Protein AF-A0A6M2E615-F1 (afdb_monomer_lite)

Organism: NCBI:txid48802

Sequence (184 aa):
MGKVINNAITGIAFLAGICTAEFVGIGEEKPGSFDVIHTMAHEVAHLLGASHDGDKPVRTMPNRPGSEACPWQDGYMMSYIDGGAKHQRLSRLRGISCWNTGSGNEYIVEDAFPGQFLTDKEYCRRLFPTLTGIYPNTNHTLSSKCKMKCCYDSMLFGTKTCYTVDIPDYMSCGYQRSASSETA

Foldseek 3Di:
DDDDDPPVQQKDAAALLVVHPRLDMDGHFLPLLCQCVLVVVLRVVRNQHAAAALDAPDPVDPPDGHNVVGDLQCQACSHPDPNQLNVSHDSDDDHDPVVPPPDPDDDDDPPDWSQVVDAQQRSLCSVCVVDPPWDWAADPVQLVSQKTWTWDQDPVPRDIDIDIDHHTAQHHSDDVDGDDSNPD

InterPro domains:
  IPR024079 Metallopeptidase, catalytic domain superfamily [G3DSA:3.40.390.10] (1-94)

Structure (mmCIF, N/CA/C/O backbone):
data_AF-A0A6M2E615-F1
#
_entry.id   AF-A0A6M2E615-F1
#
loop_
_atom_site.group_PDB
_atom_site.id
_atom_site.type_symbol
_atom_site.label_atom_id
_atom_site.label_alt_id
_atom_site.label_comp_id
_atom_site.label_asym_id
_atom_site.label_entity_id
_atom_site.label_seq_id
_atom_site.pdbx_PDB_ins_code
_atom_site.Cartn_x
_atom_site.Cartn_y
_atom_site.Cartn_z
_atom_site.occupancy
_atom_site.B_iso_or_equiv
_atom_site.auth_seq_id
_atom_site.auth_comp_id
_atom_site.auth_asym_id
_atom_site.auth_atom_id
_atom_site.pdbx_PDB_model_num
ATOM 1 N N . MET A 1 1 ? 8.172 -28.728 7.259 1.00 29.75 1 MET A N 1
ATOM 2 C CA . MET A 1 1 ? 9.118 -27.620 7.515 1.00 29.75 1 MET A CA 1
ATOM 3 C C . MET A 1 1 ? 8.438 -26.335 7.073 1.00 29.75 1 MET A C 1
ATOM 5 O O . MET A 1 1 ? 8.291 -26.129 5.878 1.00 29.75 1 MET A O 1
ATOM 9 N N . GLY A 1 2 ? 7.909 -25.549 8.014 1.00 28.48 2 GLY A N 1
ATOM 10 C CA . GLY A 1 2 ? 7.305 -24.250 7.709 1.00 28.48 2 GLY A CA 1
ATOM 11 C C . GLY A 1 2 ? 8.408 -23.215 7.526 1.00 28.48 2 GLY A C 1
ATOM 12 O O . GLY A 1 2 ? 9.260 -23.070 8.401 1.00 28.48 2 GLY A O 1
ATOM 13 N N . LYS A 1 3 ? 8.436 -22.557 6.368 1.00 29.89 3 LYS A N 1
ATOM 14 C CA . LYS A 1 3 ? 9.356 -21.454 6.084 1.00 29.89 3 LYS A CA 1
ATOM 15 C C . LYS A 1 3 ? 8.941 -20.272 6.963 1.00 29.89 3 LYS A C 1
ATOM 17 O O . LYS A 1 3 ? 7.759 -19.948 7.019 1.00 29.89 3 LYS A O 1
ATOM 22 N N . VAL A 1 4 ? 9.898 -19.658 7.658 1.00 35.91 4 VAL A N 1
ATOM 23 C CA . VAL A 1 4 ? 9.680 -18.375 8.338 1.00 35.91 4 VAL A CA 1
ATOM 24 C C . VAL A 1 4 ? 9.237 -17.381 7.268 1.00 35.91 4 VAL A C 1
ATOM 26 O O . VAL A 1 4 ? 9.988 -17.109 6.330 1.00 35.91 4 VAL A O 1
ATOM 29 N N . ILE A 1 5 ? 7.997 -16.912 7.368 1.00 39.28 5 ILE A N 1
ATOM 30 C CA . ILE A 1 5 ? 7.457 -15.875 6.495 1.00 39.28 5 ILE A CA 1
ATOM 31 C C . ILE A 1 5 ? 8.158 -14.587 6.915 1.00 39.28 5 ILE A C 1
ATOM 33 O O . ILE A 1 5 ? 8.135 -14.210 8.089 1.00 39.28 5 ILE A O 1
ATOM 37 N N . ASN A 1 6 ? 8.878 -13.959 5.992 1.00 39.78 6 ASN A N 1
ATOM 38 C CA . ASN A 1 6 ? 9.435 -12.647 6.259 1.00 39.78 6 ASN A CA 1
ATOM 39 C C . ASN A 1 6 ? 8.268 -11.657 6.207 1.00 39.78 6 ASN A C 1
ATOM 41 O O . ASN A 1 6 ? 7.847 -11.275 5.123 1.00 39.78 6 ASN A O 1
ATOM 45 N N . ASN A 1 7 ? 7.749 -11.262 7.373 1.00 47.88 7 ASN A N 1
ATOM 46 C CA . ASN A 1 7 ? 6.599 -10.355 7.509 1.00 47.88 7 ASN A CA 1
ATOM 47 C C . ASN A 1 7 ? 6.803 -8.968 6.855 1.00 47.88 7 ASN A C 1
ATOM 49 O O . ASN A 1 7 ? 5.897 -8.144 6.902 1.00 47.88 7 ASN A O 1
ATOM 53 N N . ALA A 1 8 ? 7.991 -8.678 6.310 1.00 53.44 8 ALA A N 1
ATOM 54 C CA . ALA A 1 8 ? 8.298 -7.435 5.607 1.00 53.44 8 ALA A CA 1
ATOM 55 C C . ALA A 1 8 ? 7.966 -7.468 4.104 1.00 53.44 8 ALA A C 1
ATOM 57 O O . ALA A 1 8 ? 7.984 -6.416 3.475 1.00 53.44 8 ALA A O 1
ATOM 58 N N . ILE A 1 9 ? 7.704 -8.642 3.519 1.00 65.00 9 ILE A N 1
ATOM 59 C CA . ILE A 1 9 ? 7.432 -8.789 2.084 1.00 65.00 9 ILE A CA 1
ATOM 60 C C . ILE A 1 9 ? 6.017 -9.344 1.923 1.00 65.00 9 ILE A C 1
ATOM 62 O O . ILE A 1 9 ? 5.794 -10.535 2.120 1.00 65.00 9 ILE A O 1
ATOM 66 N N . THR A 1 10 ? 5.070 -8.471 1.583 1.00 81.50 10 THR A N 1
ATOM 67 C CA . THR A 1 10 ? 3.662 -8.822 1.339 1.00 81.50 10 THR A CA 1
ATOM 68 C C . THR A 1 10 ? 3.400 -9.221 -0.114 1.00 81.50 10 THR A C 1
ATOM 70 O O . THR A 1 10 ? 2.287 -9.624 -0.432 1.00 81.50 10 THR A O 1
ATOM 73 N N . GLY A 1 11 ? 4.394 -9.130 -1.005 1.00 88.75 11 GLY A N 1
ATOM 74 C CA . GLY A 1 11 ? 4.255 -9.482 -2.416 1.00 88.75 11 GLY A CA 1
ATOM 75 C C . GLY A 1 11 ? 5.577 -9.825 -3.103 1.00 88.75 11 GLY A C 1
ATOM 76 O O . GLY A 1 11 ? 6.657 -9.554 -2.583 1.00 88.75 11 GLY A O 1
ATOM 77 N N . ILE A 1 12 ? 5.488 -10.507 -4.245 1.00 92.38 12 ILE A N 1
ATOM 78 C CA . ILE A 1 12 ? 6.627 -10.808 -5.115 1.00 92.38 12 ILE A CA 1
ATOM 79 C C . ILE A 1 12 ? 6.179 -10.961 -6.570 1.00 92.38 12 ILE A C 1
ATOM 81 O O . ILE A 1 12 ? 5.213 -11.669 -6.858 1.00 92.38 12 ILE A O 1
ATOM 85 N N . ALA A 1 13 ? 6.934 -10.381 -7.496 1.00 93.56 13 ALA A N 1
ATOM 86 C CA . ALA A 1 13 ? 6.763 -10.558 -8.932 1.00 93.56 13 ALA A CA 1
ATOM 87 C C . ALA A 1 13 ? 8.095 -10.664 -9.676 1.00 93.56 13 ALA A C 1
ATOM 89 O O . ALA A 1 13 ? 9.147 -10.208 -9.222 1.00 93.56 13 ALA A O 1
ATOM 90 N N . PHE A 1 14 ? 8.042 -11.257 -10.868 1.00 91.56 14 PHE A N 1
ATOM 91 C CA . PHE A 1 14 ? 9.157 -11.200 -11.805 1.00 91.56 14 PHE A CA 1
ATOM 92 C C . PHE A 1 14 ? 9.279 -9.804 -12.420 1.00 91.56 14 PHE A C 1
ATOM 94 O O . PHE A 1 14 ? 8.315 -9.234 -12.930 1.00 91.56 14 PHE A O 1
ATOM 101 N N . LEU A 1 15 ? 10.496 -9.266 -12.442 1.00 89.19 15 LEU A N 1
ATOM 102 C CA . LEU A 1 15 ? 10.756 -7.995 -13.106 1.00 89.19 15 LEU A CA 1
ATOM 103 C C . LEU A 1 15 ? 10.602 -8.138 -14.627 1.00 89.19 15 LEU A C 1
ATOM 105 O O . LEU A 1 15 ? 11.283 -8.949 -15.251 1.00 89.19 15 LEU A O 1
ATOM 109 N N . ALA A 1 16 ? 9.768 -7.2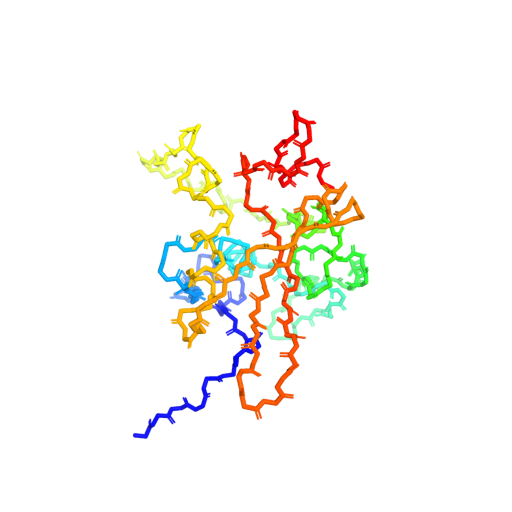85 -15.221 1.00 87.38 16 ALA A N 1
ATOM 110 C CA . ALA A 1 16 ? 9.454 -7.252 -16.647 1.00 87.38 16 ALA A CA 1
ATOM 111 C C . ALA A 1 16 ? 8.902 -8.574 -17.214 1.00 87.38 16 ALA A C 1
ATOM 113 O O . ALA A 1 16 ? 9.154 -8.890 -18.378 1.00 87.38 16 ALA A O 1
ATOM 114 N N . GLY A 1 17 ? 8.160 -9.332 -16.402 1.00 87.62 17 GLY A N 1
ATOM 115 C CA . GLY A 1 17 ? 7.563 -10.605 -16.808 1.00 87.62 17 GLY A CA 1
ATOM 116 C C . GLY A 1 17 ? 6.406 -10.481 -17.805 1.00 87.62 17 GLY A C 1
ATOM 117 O O . GLY A 1 17 ? 6.017 -11.477 -18.413 1.00 87.62 17 GLY A O 1
ATOM 118 N N . ILE A 1 18 ? 5.835 -9.285 -18.016 1.00 83.00 18 ILE A N 1
ATOM 119 C CA . ILE A 1 18 ? 4.771 -9.119 -19.012 1.00 83.00 18 ILE A CA 1
ATOM 120 C C . ILE A 1 18 ? 5.331 -9.463 -20.407 1.00 83.00 18 ILE A C 1
ATOM 122 O O . ILE A 1 18 ? 6.299 -8.858 -20.865 1.00 83.00 18 ILE A O 1
ATOM 126 N N . CYS A 1 19 ? 4.720 -10.438 -21.088 1.00 80.75 19 CYS A N 1
ATOM 127 C CA . CYS A 1 19 ? 5.177 -11.042 -22.357 1.00 80.75 19 CYS A CA 1
ATOM 128 C C . CYS A 1 19 ? 6.309 -12.089 -22.269 1.00 80.75 19 CYS A C 1
ATOM 130 O O . CYS A 1 19 ? 6.876 -12.439 -23.306 1.00 80.75 19 CYS A O 1
ATOM 132 N N . THR A 1 20 ? 6.634 -12.615 -21.088 1.00 84.19 20 THR A N 1
ATOM 133 C CA . THR A 1 20 ? 7.521 -13.787 -20.945 1.00 84.19 20 THR A CA 1
ATOM 134 C C . THR A 1 20 ? 6.750 -14.988 -20.392 1.00 84.19 20 THR A C 1
ATOM 136 O O . THR A 1 20 ? 5.534 -14.915 -20.228 1.00 84.19 20 THR A O 1
ATOM 139 N N . ALA A 1 21 ? 7.419 -16.119 -20.136 1.00 88.19 21 ALA A N 1
ATOM 140 C CA . ALA A 1 21 ? 6.795 -17.256 -19.450 1.00 88.19 21 ALA A CA 1
ATOM 141 C C . ALA A 1 21 ? 6.603 -16.988 -17.942 1.00 88.19 21 ALA A C 1
ATOM 143 O O . ALA A 1 21 ? 5.821 -17.661 -17.276 1.00 88.19 21 ALA A O 1
ATOM 144 N N . GLU A 1 22 ? 7.295 -15.982 -17.415 1.00 88.69 22 GLU A N 1
ATOM 145 C CA . GLU A 1 22 ? 7.343 -15.584 -16.013 1.00 88.69 22 GLU A CA 1
ATOM 146 C C . GLU A 1 22 ? 6.403 -14.400 -15.704 1.00 88.69 22 GLU A C 1
ATOM 148 O O . GLU A 1 22 ? 6.710 -13.543 -14.881 1.00 88.69 22 GLU A O 1
ATOM 153 N N . PHE A 1 23 ? 5.231 -14.339 -16.340 1.00 88.12 23 PHE A N 1
ATOM 154 C CA . PHE A 1 23 ? 4.228 -13.273 -16.173 1.00 88.12 23 PHE A CA 1
ATOM 155 C C . PHE A 1 23 ? 3.426 -13.382 -14.858 1.00 88.12 23 PHE A C 1
ATOM 157 O O . PHE A 1 23 ? 2.209 -13.206 -14.832 1.00 88.12 23 PHE A O 1
ATOM 164 N N . VAL A 1 24 ? 4.097 -13.711 -13.752 1.00 92.69 24 VAL A N 1
ATOM 165 C CA . VAL A 1 24 ? 3.462 -14.071 -12.478 1.00 92.69 24 VAL A CA 1
ATOM 166 C C . VAL A 1 24 ? 3.905 -13.141 -11.353 1.00 92.69 24 VAL A C 1
ATOM 168 O O . VAL A 1 24 ? 5.098 -12.921 -11.138 1.00 92.69 24 VAL A O 1
ATOM 171 N N . GLY A 1 25 ? 2.921 -12.641 -10.609 1.00 92.19 25 GLY A N 1
ATOM 172 C CA . GLY A 1 25 ? 3.092 -11.936 -9.344 1.00 92.19 25 GLY A CA 1
ATOM 173 C C . GLY A 1 25 ? 2.127 -12.485 -8.296 1.00 92.19 25 GLY A C 1
ATOM 174 O O . GLY A 1 25 ? 1.076 -13.030 -8.638 1.00 92.19 25 GLY A O 1
ATOM 175 N N . ILE A 1 26 ? 2.498 -12.382 -7.024 1.00 91.94 26 ILE A N 1
ATOM 176 C CA . ILE A 1 26 ? 1.719 -12.863 -5.881 1.00 91.94 26 ILE A CA 1
ATOM 177 C C . ILE A 1 26 ? 1.707 -11.766 -4.818 1.00 91.94 26 ILE A C 1
ATOM 179 O O . ILE A 1 26 ? 2.751 -11.191 -4.533 1.00 91.94 26 ILE A O 1
ATOM 183 N N . GLY A 1 27 ? 0.543 -11.515 -4.217 1.00 89.94 27 GLY A N 1
ATOM 184 C CA . GLY A 1 27 ? 0.378 -10.678 -3.029 1.00 89.94 27 GLY A CA 1
ATOM 185 C C . GLY A 1 27 ? -0.337 -11.456 -1.925 1.00 89.94 27 GLY A C 1
ATOM 186 O O . GLY A 1 27 ? -1.230 -12.255 -2.205 1.00 89.94 27 GLY A O 1
ATOM 187 N N . GLU A 1 28 ? 0.068 -11.248 -0.679 1.00 88.25 28 GLU A N 1
ATOM 188 C CA . GLU A 1 28 ? -0.562 -11.806 0.513 1.00 88.25 28 GLU A CA 1
ATOM 189 C C . GLU A 1 28 ? -1.584 -10.809 1.065 1.00 88.25 28 GLU A C 1
ATOM 191 O O . GLU A 1 28 ? -1.235 -9.692 1.442 1.00 88.25 28 GLU A O 1
ATOM 196 N N . GLU A 1 29 ? -2.848 -11.224 1.128 1.00 84.88 29 GLU A N 1
ATOM 197 C CA . GLU A 1 29 ? -3.930 -10.437 1.717 1.00 84.88 29 GLU A CA 1
ATOM 198 C C . GLU A 1 29 ? -4.332 -11.003 3.077 1.00 84.88 29 GLU A C 1
ATOM 200 O O . GLU A 1 29 ? -4.420 -12.221 3.274 1.00 84.88 29 GLU A O 1
ATOM 205 N N . LYS A 1 30 ? -4.698 -10.113 3.996 1.00 84.88 30 LYS A N 1
ATOM 206 C CA . LYS A 1 30 ? -5.517 -10.489 5.149 1.00 84.88 30 LYS A CA 1
ATOM 207 C C . LYS A 1 30 ? -6.981 -10.513 4.705 1.00 84.88 30 LYS A C 1
ATOM 209 O O . LYS A 1 30 ? -7.492 -9.469 4.326 1.00 84.88 30 LYS A O 1
ATOM 214 N N . PRO A 1 31 ? -7.690 -11.653 4.753 1.00 83.69 31 PRO A N 1
ATOM 215 C CA . PRO A 1 31 ? -8.975 -11.800 4.070 1.00 83.69 31 PRO A CA 1
ATOM 216 C C . PRO A 1 31 ? -9.957 -10.636 4.283 1.00 83.69 31 PRO A C 1
ATOM 218 O O . PRO A 1 31 ? -10.420 -10.385 5.400 1.00 83.69 31 PRO A O 1
ATOM 221 N N . GLY A 1 32 ? -10.287 -9.937 3.192 1.00 82.19 32 GLY A N 1
ATOM 222 C CA . GLY A 1 32 ? -11.276 -8.865 3.166 1.00 82.19 32 GLY A CA 1
ATOM 223 C C . GLY A 1 32 ? -10.837 -7.566 3.844 1.00 82.19 32 GLY A C 1
ATOM 224 O O . GLY A 1 32 ? -11.703 -6.748 4.166 1.00 82.19 32 GLY A O 1
ATOM 225 N N . SER A 1 33 ? -9.548 -7.376 4.127 1.00 83.00 33 SER A N 1
ATOM 226 C CA . SER A 1 33 ? -8.995 -6.090 4.569 1.00 83.00 33 SER A CA 1
ATOM 227 C C . SER A 1 33 ? -8.845 -5.110 3.402 1.00 83.00 33 SER A C 1
ATOM 229 O O . SER A 1 33 ? -8.873 -3.907 3.644 1.00 83.00 33 SER A O 1
ATOM 231 N N . PHE A 1 34 ? -8.683 -5.609 2.166 1.00 85.62 34 PHE A N 1
ATOM 232 C CA . PHE A 1 34 ? -8.243 -4.831 1.003 1.00 85.62 34 PHE A CA 1
ATOM 233 C C . PHE A 1 34 ? -6.861 -4.162 1.176 1.00 85.62 34 PHE A C 1
ATOM 235 O O . PHE A 1 34 ? -6.501 -3.278 0.400 1.00 85.62 34 PHE A O 1
ATOM 242 N N . ASP A 1 35 ? -6.060 -4.583 2.163 1.00 81.38 35 ASP A N 1
ATOM 243 C CA . ASP A 1 35 ? -4.743 -3.991 2.457 1.00 81.38 35 ASP A CA 1
ATOM 244 C C . ASP A 1 35 ? -3.679 -4.329 1.405 1.00 81.38 35 ASP A C 1
ATOM 246 O O . ASP A 1 35 ? -2.718 -3.584 1.221 1.00 81.38 35 ASP A O 1
ATOM 250 N N . VAL A 1 36 ? -3.893 -5.410 0.654 1.00 87.25 36 VAL A N 1
ATOM 251 C CA . VAL A 1 36 ? -2.982 -5.868 -0.398 1.00 87.25 36 VAL A CA 1
ATOM 252 C C . VAL A 1 36 ? -3.070 -5.050 -1.688 1.00 87.25 36 VAL A C 1
ATOM 254 O O . VAL A 1 36 ? -2.195 -5.198 -2.532 1.00 87.25 36 VAL A O 1
ATOM 257 N N . ILE A 1 37 ? -4.089 -4.201 -1.894 1.00 88.19 37 ILE A N 1
ATOM 258 C CA . ILE A 1 37 ? -4.315 -3.531 -3.196 1.00 88.19 37 ILE A CA 1
ATOM 259 C C . ILE A 1 37 ? -3.071 -2.752 -3.644 1.00 88.19 37 ILE A C 1
ATOM 261 O O . ILE A 1 37 ? -2.636 -2.879 -4.790 1.00 88.19 37 ILE A O 1
ATOM 265 N N . HIS A 1 38 ? -2.457 -2.001 -2.727 1.00 88.12 38 HIS A N 1
ATOM 266 C CA . HIS A 1 38 ? -1.217 -1.276 -2.998 1.00 88.12 38 HIS A CA 1
ATOM 267 C C . HIS A 1 38 ? -0.066 -2.233 -3.354 1.00 8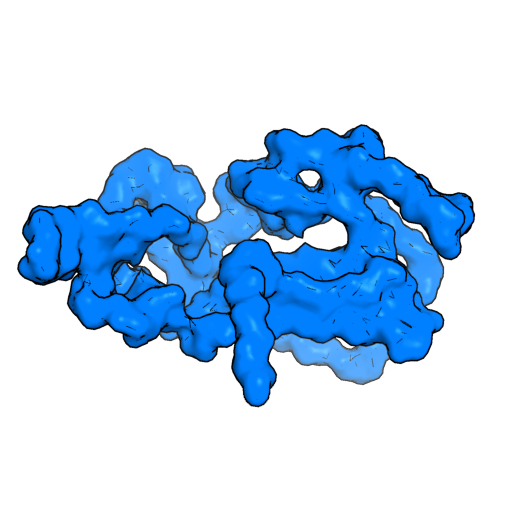8.12 38 HIS A C 1
ATOM 269 O O . HIS A 1 38 ? 0.632 -2.025 -4.345 1.00 88.12 38 HIS A O 1
ATOM 275 N N . THR A 1 39 ? 0.101 -3.319 -2.593 1.00 90.12 39 THR A N 1
ATOM 276 C CA . THR A 1 39 ? 1.105 -4.351 -2.883 1.00 90.12 39 THR A CA 1
ATOM 277 C C . THR A 1 39 ? 0.878 -4.986 -4.252 1.00 90.12 39 THR A C 1
ATOM 279 O O . THR A 1 39 ? 1.818 -5.125 -5.023 1.00 90.12 39 THR A O 1
ATOM 282 N N . MET A 1 40 ? -0.359 -5.322 -4.613 1.00 91.62 40 MET A N 1
ATOM 283 C CA . MET A 1 40 ? -0.660 -5.872 -5.934 1.00 91.62 40 MET A CA 1
ATOM 284 C C . MET A 1 40 ? -0.295 -4.888 -7.044 1.00 91.62 40 MET A C 1
ATOM 286 O O . MET A 1 40 ? 0.298 -5.297 -8.038 1.00 91.62 40 MET A O 1
ATOM 290 N N . ALA A 1 41 ? -0.597 -3.598 -6.873 1.00 92.25 41 ALA A N 1
ATOM 291 C CA . ALA A 1 41 ? -0.199 -2.568 -7.827 1.00 92.25 41 ALA A CA 1
ATOM 292 C C . ALA A 1 41 ? 1.334 -2.480 -7.969 1.00 92.25 41 ALA A C 1
ATOM 294 O O . ALA A 1 41 ? 1.838 -2.414 -9.091 1.00 92.25 41 ALA A O 1
ATOM 295 N N . HIS A 1 42 ? 2.071 -2.563 -6.857 1.00 93.88 42 HIS A N 1
ATOM 296 C CA . HIS A 1 42 ? 3.536 -2.610 -6.838 1.00 93.88 42 HIS A CA 1
ATOM 297 C C . HIS A 1 42 ? 4.087 -3.822 -7.609 1.00 93.88 42 HIS A C 1
ATOM 299 O O . HIS A 1 42 ? 4.945 -3.681 -8.483 1.00 93.88 42 HIS A O 1
ATOM 305 N N . GLU A 1 43 ? 3.552 -5.016 -7.355 1.00 94.12 43 GLU A N 1
ATOM 306 C CA . GLU A 1 43 ? 3.995 -6.235 -8.038 1.00 94.12 43 GLU A CA 1
ATOM 307 C C . GLU A 1 43 ? 3.621 -6.239 -9.531 1.00 94.12 43 GLU A C 1
ATOM 309 O O . GLU A 1 43 ? 4.401 -6.672 -10.382 1.00 94.12 43 GLU A O 1
ATOM 314 N N . VAL A 1 44 ? 2.458 -5.689 -9.894 1.00 92.00 44 VAL A N 1
ATOM 315 C CA . VAL A 1 44 ? 2.082 -5.480 -11.301 1.00 92.00 44 VAL A CA 1
ATOM 316 C C . VAL A 1 44 ? 3.028 -4.484 -11.972 1.00 92.00 44 VAL A C 1
ATOM 318 O O . VAL A 1 44 ? 3.437 -4.699 -13.114 1.00 92.00 44 VAL A O 1
ATOM 321 N N . ALA A 1 45 ? 3.446 -3.426 -11.276 1.00 91.69 45 ALA A N 1
ATOM 322 C CA . ALA A 1 45 ? 4.443 -2.501 -11.798 1.00 91.69 45 ALA A CA 1
ATOM 323 C C . ALA A 1 45 ? 5.792 -3.196 -12.050 1.00 91.69 45 ALA A C 1
ATOM 325 O O . ALA A 1 45 ? 6.409 -2.958 -13.094 1.00 91.69 45 ALA A O 1
ATOM 326 N N . HIS A 1 46 ? 6.216 -4.119 -11.179 1.00 92.38 46 HIS A N 1
ATOM 327 C CA . HIS A 1 46 ? 7.368 -4.981 -11.452 1.00 92.38 46 HIS A CA 1
ATOM 328 C C . HIS A 1 46 ? 7.180 -5.818 -12.720 1.00 92.38 46 HIS A C 1
ATOM 330 O O . HIS A 1 46 ? 8.068 -5.801 -13.576 1.00 92.38 46 HIS A O 1
ATOM 336 N N . LEU A 1 47 ? 6.024 -6.465 -12.919 1.00 90.31 47 LEU A N 1
ATOM 337 C CA . LEU A 1 47 ? 5.725 -7.211 -14.153 1.00 90.31 47 LEU A CA 1
ATOM 338 C C . LEU A 1 47 ? 5.787 -6.328 -15.405 1.00 90.31 47 LEU A C 1
ATOM 340 O O . LEU A 1 47 ? 6.276 -6.768 -16.447 1.00 90.31 47 LEU A O 1
ATOM 344 N N . LEU A 1 48 ? 5.344 -5.074 -15.298 1.00 88.44 48 LEU A N 1
ATOM 345 C CA . LEU A 1 48 ? 5.426 -4.064 -16.359 1.00 88.44 48 LEU A CA 1
ATOM 346 C C . LEU A 1 48 ? 6.858 -3.543 -16.588 1.00 88.44 48 LEU A C 1
ATOM 348 O O . LEU A 1 48 ? 7.131 -2.909 -17.609 1.00 88.44 48 LEU A O 1
ATOM 352 N N . GLY A 1 49 ? 7.789 -3.859 -15.685 1.00 87.56 49 GLY A N 1
ATOM 353 C CA . GLY A 1 49 ? 9.216 -3.574 -15.807 1.00 87.56 49 GLY A CA 1
ATOM 354 C C . GLY A 1 49 ? 9.717 -2.401 -14.968 1.00 87.56 49 GLY A C 1
ATOM 355 O O . GLY A 1 49 ? 10.830 -1.936 -15.218 1.00 87.56 49 GLY A O 1
ATOM 356 N N . ALA A 1 50 ? 8.934 -1.917 -14.003 1.00 90.19 50 ALA A N 1
ATOM 357 C CA . ALA A 1 50 ? 9.398 -0.930 -13.037 1.00 90.19 50 ALA A CA 1
ATOM 358 C C . ALA A 1 50 ? 10.387 -1.572 -12.053 1.00 90.19 50 ALA A C 1
ATOM 360 O O . ALA A 1 50 ? 10.092 -2.596 -11.441 1.00 90.19 50 ALA A O 1
ATOM 361 N N . SER A 1 51 ? 11.561 -0.966 -11.893 1.00 92.00 51 SER A N 1
ATOM 362 C CA . SER A 1 51 ? 12.465 -1.252 -10.774 1.00 92.00 51 SER A CA 1
ATOM 363 C C . SER A 1 51 ? 12.074 -0.417 -9.558 1.00 92.00 51 SER A C 1
ATOM 365 O O . SER A 1 51 ? 11.383 0.595 -9.706 1.00 92.00 51 SER A O 1
ATOM 367 N N . HIS A 1 52 ? 12.550 -0.812 -8.376 1.00 94.75 52 HIS A N 1
ATOM 368 C CA . HIS A 1 52 ? 12.449 0.023 -7.180 1.00 94.75 52 HIS A CA 1
ATOM 369 C C . HIS A 1 52 ? 13.049 1.408 -7.425 1.00 94.75 52 HIS A C 1
ATOM 371 O O . HIS A 1 52 ? 14.005 1.552 -8.188 1.00 94.75 52 HIS A O 1
ATOM 377 N N . ASP A 1 53 ? 12.465 2.442 -6.820 1.00 95.50 53 ASP A N 1
ATOM 378 C CA . ASP A 1 53 ? 12.954 3.813 -6.993 1.00 95.50 53 ASP A CA 1
ATOM 379 C C . ASP A 1 53 ? 14.421 3.925 -6.528 1.00 95.50 53 ASP A C 1
ATOM 381 O O . ASP A 1 53 ? 14.820 3.389 -5.500 1.00 95.50 53 ASP A O 1
ATOM 385 N N . GLY A 1 54 ? 15.270 4.599 -7.297 1.00 94.81 54 GLY A N 1
ATOM 386 C CA . GLY A 1 54 ? 16.697 4.735 -7.000 1.00 94.81 54 GLY A CA 1
ATOM 387 C C . GLY A 1 54 ? 17.566 3.557 -7.451 1.00 94.81 54 GLY A C 1
ATOM 388 O O . GLY A 1 54 ? 18.793 3.675 -7.412 1.00 94.81 54 GLY A O 1
ATOM 389 N N . ASP A 1 55 ? 16.980 2.456 -7.930 1.00 93.94 55 ASP A N 1
ATOM 390 C CA . ASP A 1 55 ? 17.754 1.302 -8.389 1.00 93.94 55 ASP A CA 1
ATOM 391 C C . ASP A 1 55 ? 18.556 1.585 -9.657 1.00 93.94 55 ASP A C 1
ATOM 393 O O . ASP A 1 55 ? 18.091 2.214 -10.612 1.00 93.94 55 ASP A O 1
ATOM 397 N N . LYS A 1 56 ? 19.754 1.002 -9.707 1.00 93.44 56 LYS A N 1
ATOM 398 C CA . LYS A 1 56 ? 20.595 0.958 -10.907 1.00 93.44 56 LYS A CA 1
ATOM 399 C C . LYS A 1 56 ? 20.017 0.014 -11.965 1.00 93.44 56 LYS A C 1
ATOM 401 O O . LYS A 1 56 ? 19.320 -0.938 -11.620 1.00 93.44 56 LYS A O 1
ATOM 406 N N . PRO A 1 57 ? 20.363 0.202 -13.254 1.00 89.94 57 PRO A N 1
ATOM 407 C CA . PRO A 1 57 ? 20.083 -0.781 -14.293 1.00 89.94 57 PRO A CA 1
ATOM 408 C C . PRO A 1 57 ? 20.490 -2.204 -13.882 1.00 89.94 57 PRO A C 1
ATOM 410 O O . PRO A 1 57 ? 21.629 -2.452 -13.470 1.00 89.94 57 PRO A O 1
ATOM 413 N N . VAL A 1 58 ? 19.570 -3.156 -14.039 1.00 87.38 58 VAL A N 1
ATOM 414 C CA . VAL A 1 58 ? 19.825 -4.569 -13.742 1.00 87.38 58 VAL A CA 1
ATOM 415 C C . VAL A 1 58 ? 20.754 -5.153 -14.808 1.00 87.38 58 VAL A C 1
ATOM 417 O O . VAL A 1 58 ? 20.422 -5.183 -15.991 1.00 87.38 58 VAL A O 1
ATOM 420 N N . ARG A 1 59 ? 21.922 -5.664 -14.396 1.00 85.81 59 ARG A N 1
ATOM 421 C CA . ARG A 1 59 ? 22.967 -6.156 -15.320 1.00 85.81 59 ARG A CA 1
ATOM 422 C C . ARG A 1 59 ? 22.501 -7.274 -16.257 1.00 85.81 59 ARG A C 1
ATOM 424 O O . ARG A 1 59 ? 22.971 -7.344 -17.386 1.00 85.81 59 ARG A O 1
ATOM 431 N N . THR A 1 60 ? 21.603 -8.141 -15.795 1.00 84.19 60 THR A N 1
ATOM 432 C CA . THR A 1 60 ? 21.050 -9.254 -16.586 1.00 84.19 60 THR A CA 1
ATOM 433 C C . THR A 1 60 ? 20.005 -8.806 -17.610 1.00 84.19 60 THR A C 1
ATOM 435 O O . THR A 1 60 ? 19.611 -9.605 -18.453 1.00 84.19 60 THR A O 1
ATOM 438 N N . MET A 1 61 ? 19.582 -7.536 -17.581 1.00 80.88 61 MET A N 1
ATOM 439 C CA . MET A 1 61 ? 18.632 -6.945 -18.524 1.00 80.88 61 MET A CA 1
ATOM 440 C C . MET A 1 61 ? 19.230 -5.697 -19.196 1.00 80.88 61 MET A C 1
ATOM 442 O O . MET A 1 61 ? 18.873 -4.565 -18.850 1.00 80.88 61 MET A O 1
ATOM 446 N N . PRO A 1 62 ? 20.155 -5.878 -20.158 1.00 77.12 62 PRO A N 1
ATOM 447 C CA . PRO A 1 62 ? 20.820 -4.768 -20.832 1.00 77.12 62 PRO A CA 1
ATOM 448 C C . PRO A 1 62 ? 19.818 -3.867 -21.571 1.00 77.12 62 PRO A C 1
ATOM 450 O O . PRO A 1 62 ? 18.758 -4.310 -22.009 1.00 77.12 62 PRO A O 1
ATOM 453 N N . ASN A 1 63 ? 20.171 -2.588 -21.723 1.00 78.06 63 ASN A N 1
ATOM 454 C CA . ASN A 1 63 ? 19.366 -1.534 -22.366 1.00 78.06 63 ASN A CA 1
ATOM 455 C C . ASN A 1 63 ? 18.091 -1.101 -21.620 1.00 78.06 63 ASN A C 1
ATOM 457 O O . ASN A 1 63 ? 17.373 -0.224 -22.105 1.00 78.06 63 ASN A O 1
ATOM 461 N N . ARG A 1 64 ? 17.818 -1.641 -20.427 1.00 77.50 64 ARG A N 1
ATOM 462 C CA . ARG A 1 64 ? 16.783 -1.110 -19.533 1.00 77.50 64 ARG A CA 1
ATOM 463 C C . ARG A 1 64 ? 17.405 -0.113 -18.559 1.00 77.50 64 ARG A C 1
ATOM 465 O O . ARG A 1 64 ? 18.299 -0.494 -17.807 1.00 77.50 64 ARG A O 1
ATOM 472 N N . PRO A 1 65 ? 16.966 1.154 -18.537 1.00 81.19 65 PRO A N 1
ATOM 473 C CA . PRO A 1 65 ? 17.420 2.067 -17.499 1.00 81.19 65 PRO A CA 1
ATOM 474 C C . PRO A 1 65 ? 16.799 1.639 -16.176 1.00 81.19 65 PRO A C 1
ATOM 476 O O . PRO A 1 65 ? 15.620 1.288 -16.157 1.00 81.19 65 PRO A O 1
ATOM 479 N N . GLY A 1 66 ? 17.576 1.699 -15.101 1.00 87.44 66 GLY A N 1
ATOM 480 C CA . GLY A 1 66 ? 17.030 1.616 -13.754 1.00 87.44 66 GLY A CA 1
ATOM 481 C C . GLY A 1 66 ? 16.195 2.853 -13.419 1.00 87.44 66 GLY A C 1
ATOM 482 O O . GLY A 1 66 ? 15.861 3.674 -14.285 1.00 87.44 66 GLY A O 1
ATOM 483 N N . SER A 1 67 ? 15.916 3.007 -12.136 1.00 92.81 67 SER A N 1
ATOM 484 C CA . SER A 1 67 ? 15.143 4.108 -11.573 1.00 92.81 67 SER A CA 1
ATOM 485 C C . SER A 1 67 ? 16.024 5.084 -10.780 1.00 92.81 67 SER A C 1
ATOM 487 O O . SER A 1 67 ? 15.510 5.808 -9.942 1.00 92.81 67 SER A O 1
ATOM 489 N N . GLU A 1 68 ? 17.336 5.165 -11.050 1.00 93.50 68 GLU A N 1
ATOM 490 C CA . GLU A 1 68 ? 18.277 6.085 -10.364 1.00 93.50 68 GLU A CA 1
ATOM 491 C C . GLU A 1 68 ? 17.833 7.559 -10.391 1.00 93.50 68 GLU A C 1
ATOM 493 O O . GLU A 1 68 ? 18.160 8.328 -9.493 1.00 93.50 68 GLU A O 1
ATOM 498 N N . ALA A 1 69 ? 17.083 7.961 -11.422 1.00 92.50 69 ALA A N 1
ATOM 499 C CA . ALA A 1 69 ? 16.537 9.313 -11.552 1.00 92.50 69 ALA A CA 1
ATOM 500 C C . ALA A 1 69 ? 15.271 9.561 -10.703 1.00 92.50 69 ALA A C 1
ATOM 502 O O . ALA A 1 69 ? 14.772 10.683 -10.682 1.00 92.50 69 ALA A O 1
ATOM 503 N N . CYS A 1 70 ? 14.741 8.529 -10.044 1.00 94.50 70 CYS A N 1
ATOM 504 C CA . CYS A 1 70 ? 13.563 8.562 -9.182 1.00 94.50 70 CYS A CA 1
ATOM 505 C C . CYS A 1 70 ? 14.031 8.349 -7.730 1.00 94.50 70 CYS A C 1
ATOM 507 O O . CYS A 1 70 ? 14.352 7.221 -7.369 1.00 94.50 70 CYS A O 1
ATOM 509 N N . PRO A 1 71 ? 14.143 9.395 -6.895 1.00 95.88 71 PRO A N 1
ATOM 510 C CA . PRO A 1 71 ? 14.658 9.253 -5.534 1.00 95.88 71 PRO A CA 1
ATOM 511 C C . PRO A 1 71 ? 13.775 8.353 -4.659 1.00 95.88 71 PRO A C 1
ATOM 513 O O . PRO A 1 71 ? 12.576 8.589 -4.532 1.00 95.88 71 PRO A O 1
ATOM 516 N N . TRP A 1 72 ? 14.374 7.378 -3.967 1.00 95.31 72 TRP A N 1
ATOM 517 C CA . TRP A 1 72 ? 13.667 6.493 -3.023 1.00 95.31 72 TRP A CA 1
ATOM 518 C C . TRP A 1 72 ? 12.886 7.271 -1.948 1.00 95.31 72 TRP A C 1
ATOM 520 O O . TRP A 1 72 ? 11.787 6.887 -1.542 1.00 95.31 72 TRP A O 1
ATOM 530 N N . GLN A 1 73 ? 13.448 8.400 -1.507 1.00 96.31 73 GLN A N 1
ATOM 531 C CA . GLN A 1 73 ? 12.894 9.266 -0.466 1.00 96.31 73 GLN A CA 1
ATOM 532 C C . GLN A 1 73 ? 11.663 10.060 -0.915 1.00 96.31 73 GLN A C 1
ATOM 534 O O . GLN A 1 73 ? 10.967 10.601 -0.058 1.00 96.31 73 GLN A O 1
ATOM 539 N N . ASP A 1 74 ? 11.367 10.123 -2.216 1.00 95.50 74 ASP A N 1
ATOM 540 C CA . ASP A 1 74 ? 10.165 10.807 -2.701 1.00 95.50 74 ASP A CA 1
ATOM 541 C C . ASP A 1 74 ? 8.877 10.054 -2.335 1.00 95.50 74 ASP A C 1
ATOM 543 O O . ASP A 1 74 ? 7.803 10.662 -2.338 1.00 95.50 74 ASP A O 1
ATOM 547 N N . GLY A 1 75 ? 8.990 8.764 -1.993 1.00 94.31 75 GLY A N 1
ATOM 548 C CA . GLY A 1 75 ? 7.895 7.961 -1.449 1.00 94.31 75 GLY A CA 1
ATOM 549 C C . GLY A 1 75 ? 6.824 7.581 -2.467 1.00 94.31 75 GLY A C 1
ATOM 550 O O . GLY A 1 75 ? 5.642 7.554 -2.128 1.00 94.31 75 GLY A O 1
ATOM 551 N N . TYR A 1 76 ? 7.218 7.348 -3.722 1.00 94.50 76 TYR A N 1
ATOM 552 C CA . TYR A 1 76 ? 6.326 6.789 -4.738 1.00 94.50 76 TYR A CA 1
ATOM 553 C C . TYR A 1 76 ? 6.111 5.282 -4.529 1.00 94.50 76 TYR A C 1
ATOM 555 O O . TYR A 1 76 ? 6.766 4.660 -3.697 1.00 94.50 76 TYR A O 1
ATOM 563 N N . MET A 1 77 ? 5.174 4.693 -5.276 1.00 93.38 77 MET A N 1
ATOM 564 C CA . MET A 1 77 ? 4.733 3.300 -5.114 1.00 93.38 77 MET A CA 1
ATOM 565 C C . MET A 1 77 ? 5.872 2.274 -5.121 1.00 93.38 77 MET A C 1
ATOM 567 O O . MET A 1 77 ? 5.772 1.251 -4.452 1.00 93.38 77 MET A O 1
ATOM 571 N N . MET A 1 78 ? 6.960 2.535 -5.853 1.00 94.00 78 MET A N 1
ATOM 572 C CA . MET A 1 78 ? 8.097 1.614 -5.962 1.00 94.00 78 MET A CA 1
ATOM 573 C C . MET A 1 78 ? 9.138 1.799 -4.848 1.00 94.00 78 MET A C 1
ATOM 575 O O . MET A 1 78 ? 10.257 1.298 -4.972 1.00 94.00 78 MET A O 1
ATOM 579 N N . SER A 1 79 ? 8.786 2.498 -3.765 1.00 93.50 79 SER A N 1
ATOM 580 C CA . SER A 1 79 ? 9.592 2.639 -2.555 1.00 93.50 79 SER A CA 1
ATOM 581 C C . SER A 1 79 ? 8.809 2.230 -1.306 1.00 93.50 79 SER A C 1
ATOM 583 O O . SER A 1 79 ? 7.585 2.288 -1.277 1.00 93.50 79 SER A O 1
ATOM 585 N N . TYR A 1 80 ? 9.509 1.833 -0.238 1.00 88.69 80 TYR A N 1
ATOM 586 C CA . TYR A 1 80 ? 8.873 1.524 1.056 1.00 88.69 80 TYR A CA 1
ATOM 587 C C . TYR A 1 80 ? 8.620 2.771 1.918 1.00 88.69 80 TYR A C 1
ATOM 589 O O . TYR A 1 80 ? 8.274 2.657 3.094 1.00 88.69 80 TYR A O 1
ATOM 597 N N . ILE A 1 81 ? 8.857 3.966 1.370 1.00 90.94 81 ILE A N 1
ATOM 598 C CA . ILE A 1 81 ? 8.606 5.227 2.062 1.00 90.94 81 ILE A CA 1
ATOM 599 C C . ILE A 1 81 ? 7.183 5.674 1.750 1.00 90.94 81 ILE A C 1
ATOM 601 O O . ILE A 1 81 ? 6.809 5.869 0.598 1.00 90.94 81 ILE A O 1
ATOM 605 N N . ASP A 1 82 ? 6.411 5.898 2.805 1.00 87.44 82 ASP A N 1
ATOM 606 C CA . ASP A 1 82 ? 5.089 6.501 2.717 1.00 87.44 82 ASP A CA 1
ATOM 607 C C . ASP A 1 82 ? 5.208 7.986 2.330 1.00 87.44 82 ASP A C 1
ATOM 609 O O . ASP A 1 82 ? 5.469 8.858 3.165 1.00 87.44 82 ASP A O 1
ATOM 613 N N . GLY A 1 83 ? 5.050 8.261 1.035 1.00 88.44 83 GLY A N 1
ATOM 614 C CA . GLY A 1 83 ? 5.022 9.605 0.457 1.00 88.44 83 GLY A CA 1
ATOM 615 C C . GLY A 1 83 ? 3.636 10.262 0.439 1.00 88.44 83 GLY A C 1
ATOM 616 O O . GLY A 1 83 ? 3.440 11.210 -0.326 1.00 88.44 83 GLY A O 1
ATOM 617 N N . GLY A 1 84 ? 2.659 9.769 1.214 1.00 86.38 84 GLY A N 1
ATOM 618 C CA . GLY A 1 84 ? 1.260 10.215 1.121 1.00 86.38 84 GLY A CA 1
ATOM 619 C C . GLY A 1 84 ? 0.620 9.767 -0.197 1.00 86.38 84 GLY A C 1
ATOM 620 O O . GLY A 1 84 ? 0.858 8.641 -0.629 1.00 86.38 84 GLY A O 1
ATOM 621 N N . ALA A 1 85 ? -0.130 10.631 -0.898 1.00 84.44 85 ALA A N 1
ATOM 622 C CA . ALA A 1 85 ? -0.698 10.262 -2.206 1.00 84.44 85 ALA A CA 1
ATOM 623 C C . ALA A 1 85 ? 0.343 9.835 -3.250 1.00 84.44 85 ALA A C 1
ATOM 625 O O . ALA A 1 85 ? 0.008 9.092 -4.173 1.00 84.44 85 ALA A O 1
ATOM 626 N N . LYS A 1 86 ? 1.612 10.257 -3.129 1.00 90.62 86 LYS A N 1
ATOM 627 C CA . LYS A 1 86 ? 2.673 9.776 -4.032 1.00 90.62 86 LYS A CA 1
ATOM 628 C C . LYS A 1 86 ? 2.838 8.263 -3.956 1.00 90.62 86 LYS A C 1
ATOM 630 O O . LYS A 1 86 ? 3.086 7.643 -4.984 1.00 90.62 86 LYS A O 1
ATOM 635 N N . HIS A 1 87 ? 2.620 7.676 -2.782 1.00 89.31 87 HIS A N 1
ATOM 636 C CA . HIS A 1 87 ? 2.742 6.240 -2.564 1.00 89.31 87 HIS A CA 1
ATOM 637 C C . HIS A 1 87 ? 1.734 5.443 -3.407 1.00 89.31 87 HIS A C 1
ATOM 639 O O . HIS A 1 87 ? 1.949 4.277 -3.696 1.00 89.31 87 HIS A O 1
ATOM 645 N N . GLN A 1 88 ? 0.671 6.081 -3.903 1.00 88.50 88 GLN A N 1
ATOM 646 C CA . GLN A 1 88 ? -0.323 5.459 -4.783 1.00 88.50 88 GLN A CA 1
ATOM 647 C C . GLN A 1 88 ? -0.020 5.663 -6.275 1.00 88.50 88 GLN A C 1
ATOM 649 O O . GLN A 1 88 ? -0.840 5.345 -7.133 1.00 88.50 88 GLN A O 1
ATOM 654 N N . ARG A 1 89 ? 1.151 6.216 -6.618 1.00 91.00 89 ARG A N 1
ATOM 655 C CA . ARG A 1 89 ? 1.515 6.592 -7.989 1.00 91.00 89 ARG A CA 1
ATOM 656 C C . ARG A 1 89 ? 2.891 6.063 -8.363 1.00 91.00 89 ARG A C 1
ATOM 658 O O . ARG A 1 89 ? 3.796 5.979 -7.535 1.00 91.00 89 ARG A O 1
ATOM 665 N N . LEU A 1 90 ? 3.070 5.775 -9.648 1.00 90.56 90 LEU A N 1
ATOM 666 C CA . LEU A 1 90 ? 4.389 5.491 -10.202 1.00 90.56 90 LEU A CA 1
ATOM 667 C C . LEU A 1 90 ? 5.174 6.795 -10.370 1.00 90.56 90 LEU A C 1
ATOM 669 O O . LEU A 1 90 ? 4.651 7.776 -10.902 1.00 90.56 90 LEU A O 1
ATOM 673 N N . SER A 1 91 ? 6.444 6.784 -9.964 1.00 87.94 91 SER A N 1
ATOM 674 C CA . SER A 1 91 ? 7.377 7.905 -10.142 1.00 87.94 91 SER A CA 1
ATOM 675 C C . SER A 1 91 ? 7.589 8.241 -11.623 1.00 87.94 91 SER A C 1
ATOM 677 O O . SER A 1 91 ? 7.794 9.399 -11.993 1.00 87.94 91 SER A O 1
ATOM 679 N N . ARG A 1 92 ? 7.509 7.226 -12.495 1.00 84.06 92 ARG A N 1
ATOM 680 C CA . ARG A 1 92 ? 7.604 7.372 -13.946 1.00 84.06 92 ARG A CA 1
ATOM 681 C C . ARG A 1 92 ? 6.927 6.218 -14.685 1.00 84.06 92 ARG A C 1
ATOM 683 O O . ARG A 1 92 ? 7.268 5.059 -14.480 1.00 84.06 92 ARG A O 1
ATOM 690 N N . LEU A 1 93 ? 6.044 6.538 -15.631 1.00 75.88 93 LEU A N 1
ATOM 691 C CA . LEU A 1 93 ? 5.461 5.552 -16.548 1.00 75.88 93 LEU A CA 1
ATOM 692 C C . LEU A 1 93 ? 6.429 5.231 -17.691 1.00 75.88 93 LEU A C 1
ATOM 694 O O . LEU A 1 93 ? 6.961 6.143 -18.332 1.00 75.88 93 LEU A O 1
ATOM 698 N N . ARG A 1 94 ? 6.664 3.940 -17.960 1.00 68.31 94 ARG A N 1
ATOM 699 C CA . ARG A 1 94 ? 7.521 3.470 -19.062 1.00 68.31 94 ARG A CA 1
ATOM 700 C C . ARG A 1 94 ? 7.019 2.132 -19.602 1.00 68.31 94 ARG A C 1
ATOM 702 O O . ARG A 1 94 ? 6.866 1.206 -18.821 1.00 68.31 94 ARG A O 1
ATOM 709 N N . GLY A 1 95 ? 6.837 2.020 -20.918 1.00 67.38 95 GLY A N 1
ATOM 710 C CA . GLY A 1 95 ? 6.338 0.803 -21.563 1.00 67.38 95 GLY A CA 1
ATOM 711 C C . GLY A 1 95 ? 6.401 0.843 -23.082 1.00 67.38 95 GLY A C 1
ATOM 712 O O . GLY A 1 95 ? 6.404 1.919 -23.675 1.00 67.38 95 GLY A O 1
ATOM 713 N N . ILE A 1 96 ? 6.486 -0.336 -23.701 1.00 65.31 96 ILE A N 1
ATOM 714 C CA . ILE A 1 96 ? 6.529 -0.559 -25.155 1.00 65.31 96 ILE A CA 1
ATOM 715 C C . ILE A 1 96 ? 5.144 -1.001 -25.655 1.00 65.31 96 ILE A C 1
ATOM 717 O O . ILE A 1 96 ? 4.326 -1.503 -24.893 1.00 65.31 96 ILE A O 1
ATOM 721 N N . SER A 1 97 ? 4.928 -0.849 -26.966 1.00 58.09 97 SER A N 1
ATOM 722 C CA . SER A 1 97 ? 3.791 -1.279 -27.801 1.00 58.09 97 SER A CA 1
ATOM 723 C C . SER A 1 97 ? 3.018 -2.552 -27.402 1.00 58.09 97 SER A C 1
ATOM 725 O O . SER A 1 97 ? 1.874 -2.684 -27.826 1.00 58.09 97 SER A O 1
ATOM 727 N N . CYS A 1 98 ? 3.593 -3.502 -26.655 1.00 60.91 98 CYS A N 1
ATOM 728 C CA . CYS A 1 98 ? 2.916 -4.739 -26.240 1.00 60.91 98 CYS A CA 1
ATOM 729 C C . CYS A 1 98 ? 1.890 -4.546 -25.109 1.00 60.91 98 CYS A C 1
ATOM 731 O O . CYS A 1 98 ? 1.135 -5.466 -24.811 1.00 60.91 98 CYS A O 1
ATOM 733 N N . TRP A 1 99 ? 1.805 -3.347 -24.524 1.00 68.12 99 TRP A N 1
ATOM 734 C CA . TRP A 1 99 ? 0.685 -2.955 -23.663 1.00 68.12 99 TRP A CA 1
ATOM 735 C C . TRP A 1 99 ? -0.641 -2.835 -24.422 1.00 68.12 99 TRP A C 1
ATOM 737 O O . TRP A 1 99 ? -1.696 -2.913 -23.805 1.00 68.12 99 TRP A O 1
ATOM 747 N N . ASN A 1 100 ? -0.608 -2.728 -25.757 1.00 63.09 100 ASN A N 1
ATOM 748 C CA . ASN A 1 100 ? -1.801 -2.765 -26.610 1.00 63.09 100 ASN A CA 1
ATOM 749 C C . ASN A 1 100 ? -2.363 -4.190 -26.762 1.00 63.09 100 ASN A C 1
ATOM 751 O O . ASN A 1 100 ? -2.673 -4.635 -27.867 1.00 63.09 100 ASN A O 1
ATOM 755 N N . THR A 1 101 ? -2.484 -4.930 -25.664 1.00 61.16 101 THR A N 1
ATOM 756 C CA . THR A 1 101 ? -3.285 -6.152 -25.637 1.00 61.16 101 THR A CA 1
ATOM 757 C C . THR A 1 101 ? -4.674 -5.759 -25.161 1.00 61.16 101 THR A C 1
ATOM 759 O O . THR A 1 101 ? -4.924 -5.599 -23.973 1.00 61.16 101 THR A O 1
ATOM 762 N N . GLY A 1 102 ? -5.580 -5.528 -26.114 1.00 57.28 102 GLY A N 1
ATOM 763 C CA . GLY A 1 102 ? -6.991 -5.348 -25.792 1.00 57.28 102 GLY A CA 1
ATOM 764 C C . GLY A 1 102 ? -7.491 -6.623 -25.128 1.00 57.28 102 GLY A C 1
ATOM 765 O O . GLY A 1 102 ? -7.511 -7.682 -25.760 1.00 57.28 102 GLY A O 1
ATOM 766 N N . SER A 1 103 ? -7.840 -6.549 -23.846 1.00 61.66 103 SER A N 1
ATOM 767 C CA . SER A 1 103 ? -8.527 -7.661 -23.205 1.00 61.66 103 SER A CA 1
ATOM 768 C C . SER A 1 103 ? -9.905 -7.777 -23.860 1.00 61.66 103 SER A C 1
ATOM 770 O O . SER A 1 103 ? -10.620 -6.789 -23.999 1.00 61.66 103 SER A O 1
ATOM 772 N N . GLY A 1 104 ? -10.267 -8.966 -24.349 1.00 64.19 104 GLY A N 1
ATOM 773 C CA . GLY A 1 104 ? -11.552 -9.163 -25.033 1.00 64.19 104 GLY A CA 1
ATOM 774 C C . GLY A 1 104 ? -12.768 -8.943 -24.125 1.00 64.19 104 GLY A C 1
ATOM 775 O O . GLY A 1 104 ? -13.873 -8.823 -24.638 1.00 64.19 104 GLY A O 1
ATOM 776 N N . ASN A 1 105 ? -12.558 -8.891 -22.803 1.00 71.38 105 ASN A N 1
ATOM 777 C CA . ASN A 1 105 ? -13.542 -8.542 -21.785 1.00 71.38 105 ASN A CA 1
ATOM 778 C C . ASN A 1 105 ? -12.829 -7.819 -20.631 1.00 71.38 105 ASN A C 1
ATOM 780 O O . ASN A 1 105 ? -11.979 -8.417 -19.968 1.00 71.38 105 ASN A O 1
ATOM 784 N N . GLU A 1 106 ? -13.202 -6.569 -20.378 1.00 71.94 106 GLU A N 1
ATOM 785 C CA . GLU A 1 106 ? -12.774 -5.810 -19.203 1.00 71.94 106 GLU A CA 1
ATOM 786 C C . GLU A 1 106 ? -13.816 -5.988 -18.095 1.00 71.94 106 GLU A C 1
ATOM 788 O O . GLU A 1 106 ? -15.010 -5.785 -18.312 1.00 71.94 106 GLU A O 1
ATOM 793 N N . TYR A 1 107 ? -13.371 -6.378 -16.902 1.00 77.44 107 TYR A N 1
ATOM 794 C CA . TYR A 1 107 ? -14.220 -6.422 -15.713 1.00 77.44 107 TYR A CA 1
ATOM 795 C C . TYR A 1 107 ? -13.904 -5.199 -14.865 1.00 77.44 107 TYR A C 1
ATOM 797 O O . TYR A 1 107 ? -12.978 -5.213 -14.055 1.00 77.44 107 TYR A O 1
ATOM 805 N N . ILE A 1 108 ? -14.655 -4.128 -15.097 1.00 76.31 108 ILE A N 1
ATOM 806 C CA . ILE A 1 108 ? -14.534 -2.890 -14.335 1.00 76.31 108 ILE A CA 1
ATOM 807 C C . ILE A 1 108 ? -15.527 -2.964 -13.179 1.00 76.31 108 ILE A C 1
ATOM 809 O O . ILE A 1 108 ? -16.718 -3.201 -13.377 1.00 76.31 108 ILE A O 1
ATOM 813 N N . VAL A 1 109 ? -15.022 -2.786 -11.962 1.00 78.62 109 VAL A N 1
ATOM 814 C CA . VAL A 1 109 ? -15.858 -2.585 -10.782 1.00 78.62 109 VAL A CA 1
ATOM 815 C C . VAL A 1 109 ? -15.974 -1.080 -10.578 1.00 78.62 109 VAL A C 1
ATOM 817 O O . VAL A 1 109 ? -15.039 -0.443 -10.099 1.00 78.62 109 VAL A O 1
ATOM 820 N N . GLU A 1 110 ? -17.100 -0.511 -10.999 1.00 81.94 110 GLU A N 1
ATOM 821 C CA . GLU A 1 110 ? -17.391 0.916 -10.836 1.00 81.94 110 GLU A CA 1
ATOM 822 C C . GLU A 1 110 ? -18.017 1.194 -9.463 1.00 81.94 110 GLU A C 1
ATOM 824 O O . GLU A 1 110 ? -18.756 0.367 -8.925 1.00 81.94 110 GLU A O 1
ATOM 829 N N . ASP A 1 111 ? -17.705 2.363 -8.898 1.00 82.50 111 ASP A N 1
ATOM 830 C CA . ASP A 1 111 ? -18.316 2.926 -7.684 1.00 82.50 111 ASP A CA 1
ATOM 831 C C . ASP A 1 111 ? -18.317 2.034 -6.427 1.00 82.50 111 ASP A C 1
ATOM 833 O O . ASP A 1 111 ? -19.096 2.266 -5.498 1.00 82.50 111 ASP A O 1
ATOM 837 N N . ALA A 1 112 ? -17.426 1.039 -6.365 1.00 87.06 112 ALA A N 1
ATOM 838 C CA . ALA A 1 112 ? -17.278 0.147 -5.221 1.00 87.06 112 ALA A CA 1
ATOM 839 C C . ALA A 1 112 ? -15.883 0.289 -4.602 1.00 87.06 112 ALA A C 1
ATOM 841 O O . ALA A 1 112 ? -14.884 -0.203 -5.127 1.00 87.06 112 ALA A O 1
ATOM 842 N N . PHE A 1 113 ? -15.825 0.940 -3.445 1.00 89.12 113 PHE A N 1
ATOM 843 C CA . PHE A 1 113 ? -14.586 1.247 -2.741 1.00 89.12 113 PHE A CA 1
ATOM 844 C C . PHE A 1 113 ? -14.506 0.490 -1.413 1.00 89.12 113 PHE A C 1
ATOM 846 O O . PHE A 1 113 ? -15.521 0.367 -0.719 1.00 89.12 113 PHE A O 1
ATOM 853 N N . PRO A 1 114 ? -13.315 0.023 -0.993 1.00 89.19 114 PRO A N 1
ATOM 854 C CA . PRO A 1 114 ? -13.152 -0.748 0.241 1.00 89.19 114 PRO A CA 1
ATOM 855 C C . PRO A 1 114 ? -13.800 -0.111 1.479 1.00 89.19 114 PRO A C 1
ATOM 857 O O . PRO A 1 114 ? -14.413 -0.804 2.294 1.00 89.19 114 PRO A O 1
ATOM 860 N N . GLY A 1 115 ? -13.728 1.216 1.606 1.00 90.88 115 GLY A N 1
ATOM 861 C CA . GLY A 1 115 ? -14.288 1.957 2.731 1.00 90.88 115 GLY A CA 1
ATOM 862 C C . GLY A 1 115 ? -15.815 2.034 2.777 1.00 90.88 115 GLY A C 1
ATOM 863 O O . GLY A 1 115 ? -16.360 2.400 3.815 1.00 90.88 115 GLY A O 1
ATOM 864 N N . GLN A 1 116 ? -16.519 1.652 1.707 1.00 91.31 116 GLN A N 1
ATOM 865 C CA . GLN A 1 116 ? -17.980 1.504 1.718 1.00 91.31 116 GLN A CA 1
ATOM 866 C C . GLN A 1 116 ? -18.421 0.173 2.346 1.00 91.31 116 GLN A C 1
ATOM 868 O O . GLN A 1 116 ? -19.531 0.074 2.868 1.00 91.31 116 GLN A O 1
ATOM 873 N N . PHE A 1 117 ? -17.556 -0.847 2.322 1.00 90.81 117 PHE A N 1
ATOM 874 C CA . PHE A 1 117 ? -17.856 -2.196 2.820 1.00 90.81 117 PHE A CA 1
ATOM 875 C C . PHE A 1 117 ? -17.271 -2.477 4.208 1.00 90.81 117 PHE A C 1
ATOM 877 O O . PHE A 1 117 ? -17.559 -3.517 4.806 1.00 90.81 117 PHE A O 1
ATOM 884 N N . LEU A 1 118 ? -16.447 -1.566 4.729 1.00 91.94 118 LEU A N 1
ATOM 885 C CA . LEU A 1 118 ? -15.741 -1.720 5.994 1.00 91.94 118 LEU A CA 1
ATOM 886 C C . LEU A 1 118 ? -16.026 -0.553 6.935 1.00 91.94 118 LEU A C 1
ATOM 888 O O . LEU A 1 118 ? -15.938 0.612 6.565 1.00 91.94 118 LEU A O 1
ATOM 892 N N . THR A 1 119 ? -16.287 -0.879 8.200 1.00 92.75 119 THR A N 1
ATOM 893 C CA . THR A 1 119 ? -16.158 0.102 9.286 1.00 92.75 119 THR A CA 1
ATOM 894 C C . THR A 1 119 ? -14.696 0.191 9.716 1.00 92.75 119 THR A C 1
ATOM 896 O O . THR A 1 119 ? -13.943 -0.773 9.562 1.00 92.75 119 THR A O 1
ATOM 899 N N . ASP A 1 120 ? -14.297 1.309 10.315 1.00 92.62 120 ASP A N 1
ATOM 900 C CA . ASP A 1 120 ? -12.966 1.500 10.907 1.00 92.62 120 ASP A CA 1
ATOM 901 C C . ASP A 1 120 ? -12.586 0.371 11.887 1.00 92.62 120 ASP A C 1
ATOM 903 O O . ASP A 1 120 ? -11.474 -0.165 11.866 1.00 92.62 120 ASP A O 1
ATOM 907 N N . LYS A 1 121 ? -13.548 -0.063 12.704 1.00 93.94 121 LYS A N 1
ATOM 908 C CA . LYS A 1 121 ? -13.406 -1.170 13.649 1.00 93.94 121 LYS A CA 1
ATOM 909 C C . LYS A 1 121 ? -13.235 -2.519 12.961 1.00 93.94 121 LYS A C 1
ATOM 911 O O . LYS A 1 121 ? -12.408 -3.319 13.399 1.00 93.94 121 LYS A O 1
ATOM 916 N N . GLU A 1 122 ? -14.029 -2.790 11.930 1.00 94.00 122 GLU A N 1
ATOM 917 C CA . GLU A 1 122 ? -13.936 -4.038 11.171 1.00 94.00 122 GLU A CA 1
ATOM 918 C C . GLU A 1 122 ? -12.603 -4.125 10.430 1.00 94.00 122 GLU A C 1
ATOM 920 O O . GLU A 1 122 ? -11.930 -5.151 10.490 1.00 94.00 122 GLU A O 1
ATOM 925 N N . TYR A 1 123 ? -12.165 -3.023 9.827 1.00 93.56 123 TYR A N 1
ATOM 926 C CA . TYR A 1 123 ? -10.874 -2.952 9.162 1.00 93.56 123 TYR A CA 1
ATOM 927 C C . TYR A 1 123 ? -9.714 -3.235 10.129 1.00 93.56 123 TYR A C 1
ATOM 929 O O . TYR A 1 123 ? -8.899 -4.113 9.855 1.00 93.56 123 TYR A O 1
ATOM 937 N N . CYS A 1 124 ? -9.688 -2.619 11.321 1.00 93.94 124 CYS A N 1
ATOM 938 C CA . CYS A 1 124 ? -8.673 -2.946 12.333 1.00 93.94 124 CYS A CA 1
ATOM 939 C C . CYS A 1 124 ? -8.687 -4.426 12.751 1.00 93.94 124 CYS A C 1
ATOM 941 O O . CYS A 1 124 ? -7.629 -5.014 12.971 1.00 93.94 124 CYS A O 1
ATOM 943 N N . ARG A 1 125 ? -9.864 -5.054 12.853 1.00 93.81 125 ARG A N 1
ATOM 944 C CA . ARG A 1 125 ? -9.970 -6.483 13.190 1.00 93.81 125 ARG A CA 1
ATOM 945 C C . ARG A 1 125 ? -9.434 -7.386 12.088 1.00 93.81 125 ARG A C 1
ATOM 947 O O . ARG A 1 125 ? -8.749 -8.354 12.399 1.00 93.81 125 ARG A O 1
ATOM 954 N N . ARG A 1 126 ? -9.707 -7.063 10.823 1.00 92.31 126 ARG A N 1
ATOM 955 C CA . ARG A 1 126 ? -9.191 -7.820 9.671 1.00 92.31 126 ARG A CA 1
ATOM 956 C C . ARG A 1 126 ? -7.689 -7.649 9.499 1.00 92.31 126 ARG A C 1
ATOM 958 O O . ARG A 1 126 ? -6.998 -8.620 9.215 1.00 92.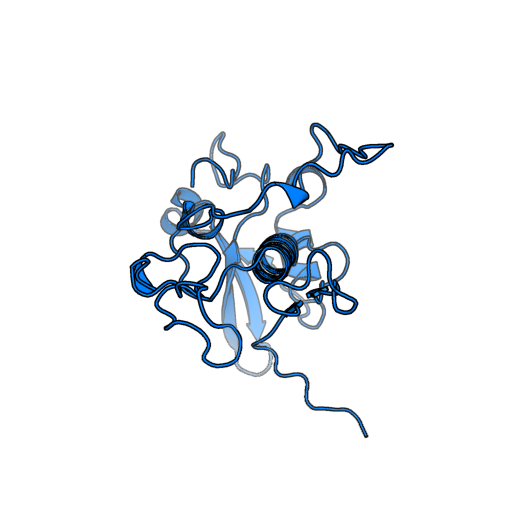31 126 ARG A O 1
ATOM 965 N N . LEU A 1 127 ? -7.171 -6.447 9.752 1.00 90.31 127 LEU A N 1
ATOM 966 C CA . LEU A 1 127 ? -5.734 -6.184 9.731 1.00 90.31 127 LEU A CA 1
ATOM 967 C C . LEU A 1 127 ? -4.970 -6.916 10.839 1.00 90.31 127 LEU A C 1
ATOM 969 O O . LEU A 1 127 ? -3.804 -7.263 10.657 1.00 90.31 127 LEU A O 1
ATOM 973 N N . PHE A 1 128 ? -5.592 -7.147 11.992 1.00 91.38 128 PHE A N 1
ATOM 974 C CA . PHE A 1 128 ? -4.935 -7.759 13.146 1.00 91.38 128 PHE A CA 1
ATOM 975 C C . PHE A 1 128 ? -5.796 -8.879 13.746 1.00 91.38 128 PHE A C 1
ATOM 977 O O . PHE A 1 128 ? -6.234 -8.778 14.894 1.00 91.38 128 PHE A O 1
ATOM 984 N N . PRO A 1 129 ? -6.020 -9.978 13.003 1.00 90.00 129 PRO A N 1
ATOM 985 C CA . PRO A 1 129 ? -6.988 -11.010 13.380 1.00 90.00 129 PRO A CA 1
ATOM 986 C C . PRO A 1 129 ? -6.582 -11.784 14.642 1.00 90.00 129 PRO A C 1
ATOM 988 O O . PRO A 1 129 ? -7.423 -12.382 15.306 1.00 90.00 129 PRO A O 1
ATOM 991 N N . THR A 1 130 ? -5.295 -11.763 14.997 1.00 89.12 130 THR A N 1
ATOM 992 C CA . THR A 1 130 ? -4.757 -12.408 16.201 1.00 89.12 130 THR A CA 1
ATOM 993 C C . THR A 1 130 ? -4.904 -11.556 17.465 1.00 89.12 130 THR A C 1
ATOM 995 O O . THR A 1 130 ? -4.689 -12.066 18.563 1.00 89.12 130 THR A O 1
ATOM 998 N N . LEU A 1 131 ? -5.263 -10.270 17.341 1.00 89.25 131 LEU A N 1
ATOM 999 C CA . LEU A 1 131 ? -5.360 -9.338 18.464 1.00 89.25 131 LEU A CA 1
ATOM 1000 C C . LEU A 1 131 ? -6.813 -9.177 18.921 1.00 89.25 131 LEU A C 1
ATOM 1002 O O . LEU A 1 131 ? -7.639 -8.523 18.283 1.00 89.25 131 LEU A O 1
ATOM 1006 N N . THR A 1 132 ? -7.128 -9.738 20.086 1.00 88.25 132 THR A N 1
ATOM 1007 C CA . THR A 1 132 ? -8.426 -9.545 20.740 1.00 88.25 132 THR A CA 1
ATOM 1008 C C . THR A 1 132 ? -8.579 -8.131 21.286 1.00 88.25 132 THR A C 1
ATOM 1010 O O . THR A 1 132 ? -7.673 -7.591 21.914 1.00 88.25 132 THR A O 1
ATOM 1013 N N . GLY A 1 133 ? -9.765 -7.549 21.097 1.00 89.94 133 GLY A N 1
ATOM 1014 C CA . GLY A 1 133 ? -10.095 -6.233 21.646 1.00 89.94 133 GLY A CA 1
ATOM 1015 C C . GLY A 1 133 ? -9.469 -5.055 20.900 1.00 89.94 133 GLY A C 1
ATOM 1016 O O . GLY A 1 133 ? -9.491 -3.953 21.434 1.00 89.94 133 GLY A O 1
ATOM 1017 N N . ILE A 1 134 ? -8.942 -5.252 19.685 1.00 94.75 134 ILE A N 1
ATOM 1018 C CA . ILE A 1 134 ? -8.424 -4.145 18.877 1.00 94.75 134 ILE A CA 1
ATOM 1019 C C . ILE A 1 134 ? -9.540 -3.161 18.488 1.00 94.75 134 ILE A C 1
ATOM 1021 O O . ILE A 1 134 ? -10.662 -3.561 18.153 1.00 94.75 134 ILE A O 1
ATOM 1025 N N . TYR A 1 135 ? -9.234 -1.867 18.548 1.00 94.81 135 TYR A N 1
ATOM 1026 C CA . TYR A 1 135 ? -10.162 -0.773 18.282 1.00 94.81 135 TYR A CA 1
ATOM 1027 C C . TYR A 1 135 ? -9.491 0.371 17.503 1.00 94.81 135 TYR A C 1
ATOM 1029 O O . TYR A 1 135 ? -8.281 0.588 17.634 1.00 94.81 135 TYR A O 1
ATOM 1037 N N . PRO A 1 136 ? -10.261 1.126 16.702 1.00 94.50 136 PRO A N 1
ATOM 1038 C CA . PRO A 1 136 ? -9.753 2.285 15.989 1.00 94.50 136 PRO A CA 1
ATOM 1039 C C . PRO A 1 136 ? -9.540 3.455 16.957 1.00 94.50 136 PRO A C 1
ATOM 1041 O O . PRO A 1 136 ? -10.317 3.695 17.883 1.00 94.50 136 PRO A O 1
ATOM 1044 N N . ASN A 1 137 ? -8.465 4.203 16.750 1.00 93.06 137 ASN A N 1
ATOM 1045 C CA . ASN A 1 137 ? -8.140 5.411 17.488 1.00 93.06 137 ASN A CA 1
ATOM 1046 C C . ASN A 1 137 ? -7.529 6.414 16.510 1.00 93.06 137 ASN A C 1
ATOM 1048 O O . ASN A 1 137 ? -6.456 6.173 15.960 1.00 93.06 137 ASN A O 1
ATOM 1052 N N . THR A 1 138 ? -8.195 7.541 16.288 1.00 88.56 138 THR A N 1
ATOM 1053 C CA . THR A 1 138 ? -7.663 8.589 15.417 1.00 88.56 138 THR A CA 1
ATOM 1054 C C . THR A 1 138 ? -7.600 9.920 16.147 1.00 88.56 138 THR A C 1
ATOM 1056 O O . THR A 1 138 ? -8.424 10.218 17.009 1.00 88.56 138 THR A O 1
ATOM 1059 N N . ASN A 1 139 ? -6.599 10.724 15.801 1.00 89.88 139 ASN A N 1
ATOM 1060 C CA . ASN A 1 139 ? -6.470 12.103 16.255 1.00 89.88 139 ASN A CA 1
ATOM 1061 C C . ASN A 1 139 ? -6.533 13.050 15.050 1.00 89.88 139 ASN A C 1
ATOM 1063 O O . ASN A 1 139 ? -6.474 12.607 13.903 1.00 89.88 139 ASN A O 1
ATOM 1067 N N . HIS A 1 140 ? -6.624 14.355 15.304 1.00 87.31 140 HIS A N 1
ATOM 1068 C CA . HIS A 1 140 ? -6.768 15.352 14.241 1.00 87.31 140 HIS A CA 1
ATOM 1069 C C . HIS A 1 140 ? -5.616 15.320 13.215 1.00 87.31 140 HIS A C 1
ATOM 1071 O O . HIS A 1 140 ? -5.860 15.447 12.020 1.00 87.31 140 HIS A O 1
ATOM 1077 N N . THR A 1 141 ? -4.374 15.092 13.656 1.00 89.56 141 THR A N 1
ATOM 1078 C CA . THR A 1 141 ? -3.183 15.039 12.785 1.00 89.56 141 THR A CA 1
ATOM 1079 C C . THR A 1 141 ? -3.194 13.849 11.822 1.00 89.56 141 THR A C 1
ATOM 1081 O O . THR A 1 141 ? -2.724 13.958 10.691 1.00 89.56 141 THR A O 1
ATOM 1084 N N . LEU A 1 142 ? -3.699 12.697 12.265 1.00 89.69 142 LEU A N 1
ATOM 1085 C CA . LEU A 1 142 ? -3.838 11.507 11.425 1.00 89.69 142 LEU A CA 1
ATOM 1086 C C . LEU A 1 142 ? -5.055 11.627 10.509 1.00 89.69 142 LEU A C 1
ATOM 1088 O O . LEU A 1 142 ? -4.942 11.419 9.305 1.00 89.69 142 LEU A O 1
ATOM 1092 N N . SER A 1 143 ? -6.181 12.076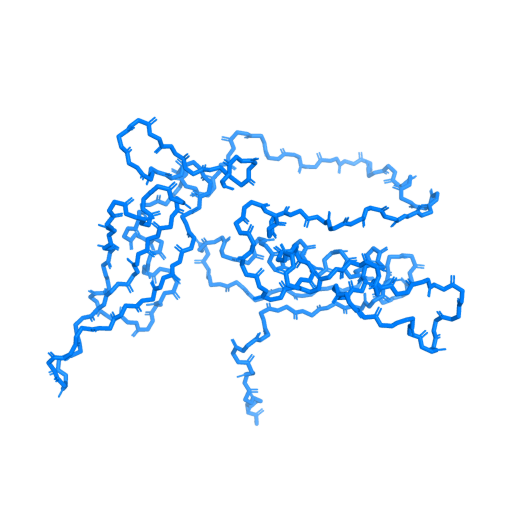 11.065 1.00 87.62 143 SER A N 1
ATOM 1093 C CA . SER A 1 143 ? -7.414 12.375 10.335 1.00 87.62 143 SER A CA 1
ATOM 1094 C C . SER A 1 143 ? -7.182 13.355 9.180 1.00 87.62 143 SER A C 1
ATOM 1096 O O . SER A 1 143 ? -7.717 13.156 8.093 1.00 87.62 143 SER A O 1
ATOM 1098 N N . SER A 1 144 ? -6.335 14.379 9.355 1.00 87.19 144 SER A N 1
ATOM 1099 C CA . SER A 1 144 ? -6.001 15.323 8.280 1.00 87.19 144 SER A CA 1
ATOM 1100 C C . SER A 1 144 ? -5.240 14.703 7.110 1.00 87.19 144 SER A C 1
ATOM 1102 O O . SER A 1 144 ? -5.210 15.310 6.049 1.00 87.19 144 SER A O 1
ATOM 1104 N N . LYS A 1 145 ? -4.637 13.527 7.307 1.00 87.12 145 LYS A N 1
ATOM 1105 C CA . LYS A 1 145 ? -3.922 12.749 6.287 1.00 87.12 145 LYS A CA 1
ATOM 1106 C C . LYS A 1 145 ? -4.676 11.469 5.900 1.00 87.12 145 LYS A C 1
ATOM 1108 O O . LYS A 1 145 ? -4.077 10.577 5.320 1.00 87.12 145 LYS A O 1
ATOM 1113 N N . CYS A 1 146 ? -5.937 11.341 6.326 1.00 88.56 146 CYS A N 1
ATOM 1114 C CA . CYS A 1 146 ? -6.748 10.125 6.225 1.00 88.56 146 CYS A CA 1
ATOM 1115 C C . CYS A 1 146 ? -5.980 8.854 6.638 1.00 88.56 146 CYS A C 1
ATOM 1117 O O . CYS A 1 146 ? -6.019 7.817 5.988 1.00 88.56 146 CYS A O 1
ATOM 1119 N N . LYS A 1 147 ? -5.295 8.950 7.781 1.00 90.69 147 LYS A N 1
ATOM 1120 C CA . LYS A 1 147 ? -4.683 7.829 8.500 1.00 90.69 147 LYS A CA 1
ATOM 1121 C C . LYS A 1 147 ? -5.396 7.637 9.835 1.00 90.69 147 LYS A C 1
ATOM 1123 O O . LYS A 1 147 ? -6.043 8.552 10.352 1.00 90.69 147 LYS A O 1
ATOM 1128 N N . MET A 1 148 ? -5.244 6.462 10.431 1.00 92.81 148 MET A N 1
ATOM 1129 C CA . MET A 1 148 ? -5.708 6.189 11.793 1.00 92.81 148 MET A CA 1
ATOM 1130 C C . MET A 1 148 ? -4.783 5.220 12.519 1.00 92.81 148 MET A C 1
ATOM 1132 O O . MET A 1 148 ? -3.811 4.734 11.947 1.00 92.81 148 MET A O 1
ATOM 1136 N N . LYS A 1 149 ? -5.060 4.946 13.796 1.00 94.75 149 LYS A N 1
ATOM 1137 C CA . LYS A 1 149 ? -4.405 3.869 14.538 1.00 94.75 149 LYS A CA 1
ATOM 1138 C C . LYS A 1 149 ? -5.376 2.736 14.826 1.00 94.75 149 LYS A C 1
ATOM 1140 O O . LYS A 1 149 ? -6.508 2.984 15.222 1.00 94.75 149 LYS A O 1
ATOM 1145 N N . CYS A 1 150 ? -4.885 1.509 14.747 1.00 94.94 150 CYS A N 1
ATOM 1146 C CA . CYS A 1 150 ? -5.516 0.343 15.347 1.00 94.94 150 CYS A CA 1
ATOM 1147 C C . CYS A 1 150 ? -4.786 0.029 16.653 1.00 94.94 150 CYS A C 1
ATOM 1149 O O . CYS A 1 150 ? -3.593 -0.278 16.640 1.00 94.94 150 CYS A O 1
ATOM 1151 N N . CYS A 1 151 ? -5.477 0.172 17.781 1.00 95.12 151 CYS A N 1
ATOM 1152 C CA . CYS A 1 151 ? -4.904 0.037 19.115 1.00 95.12 151 CYS A CA 1
ATOM 1153 C C . CYS A 1 151 ? -5.514 -1.139 19.871 1.00 95.12 151 CYS A C 1
ATOM 1155 O O . CYS A 1 151 ? -6.693 -1.436 19.707 1.00 95.12 151 CYS A O 1
ATOM 1157 N N . TYR A 1 152 ? -4.732 -1.764 20.741 1.00 93.31 152 TYR A N 1
ATOM 1158 C CA . TYR A 1 152 ? -5.218 -2.740 21.710 1.00 93.31 152 TYR A CA 1
ATOM 1159 C C . TYR A 1 152 ? -4.486 -2.556 23.042 1.00 93.31 152 TYR A C 1
ATOM 1161 O O . TYR A 1 152 ? -3.359 -2.048 23.084 1.00 93.31 152 TYR A O 1
ATOM 1169 N N . ASP A 1 153 ? -5.134 -2.971 24.125 1.00 90.31 153 ASP A N 1
ATOM 1170 C CA . ASP A 1 153 ? -4.574 -2.898 25.470 1.00 90.31 153 ASP A CA 1
ATOM 1171 C C . ASP A 1 153 ? -3.997 -4.268 25.850 1.00 90.31 153 ASP A C 1
ATOM 1173 O O . ASP A 1 153 ? -4.704 -5.276 25.918 1.00 90.31 153 ASP A O 1
ATOM 1177 N N . SER A 1 154 ? -2.684 -4.325 26.067 1.00 80.81 154 SER A N 1
ATOM 1178 C CA . SER A 1 154 ? -1.991 -5.552 26.448 1.00 80.81 154 SER A CA 1
ATOM 1179 C C . SER A 1 154 ? -2.249 -5.862 27.921 1.00 80.81 154 SER A C 1
ATOM 1181 O O . SER A 1 154 ? -1.616 -5.287 28.806 1.00 80.81 154 SER A O 1
ATOM 1183 N N . MET A 1 155 ? -3.164 -6.796 28.196 1.00 72.19 155 MET A N 1
ATOM 1184 C CA . MET A 1 155 ? -3.529 -7.192 29.567 1.00 72.19 155 MET A CA 1
ATOM 1185 C C . MET A 1 155 ? -2.343 -7.731 30.387 1.00 72.19 155 MET A C 1
ATOM 1187 O O . MET A 1 155 ? -2.344 -7.608 31.606 1.00 72.19 155 MET A O 1
ATOM 1191 N N . LEU A 1 156 ? -1.320 -8.292 29.731 1.00 72.06 156 LEU A N 1
ATOM 1192 C CA . LEU A 1 156 ? -0.122 -8.836 30.385 1.00 72.06 156 LEU A CA 1
ATOM 1193 C C . LEU A 1 156 ? 0.832 -7.757 30.914 1.00 72.06 156 LEU A C 1
ATOM 1195 O O . LEU A 1 156 ? 1.524 -7.993 31.899 1.00 72.06 156 LEU A O 1
ATOM 1199 N N . PHE A 1 157 ? 0.881 -6.590 30.267 1.00 72.75 157 PHE A N 1
ATOM 1200 C CA . PHE A 1 157 ? 1.855 -5.537 30.581 1.00 72.75 157 PHE A CA 1
ATOM 1201 C C . PHE A 1 157 ? 1.207 -4.201 30.967 1.00 72.75 157 PHE A C 1
ATOM 1203 O O . PHE A 1 157 ? 1.916 -3.263 31.320 1.00 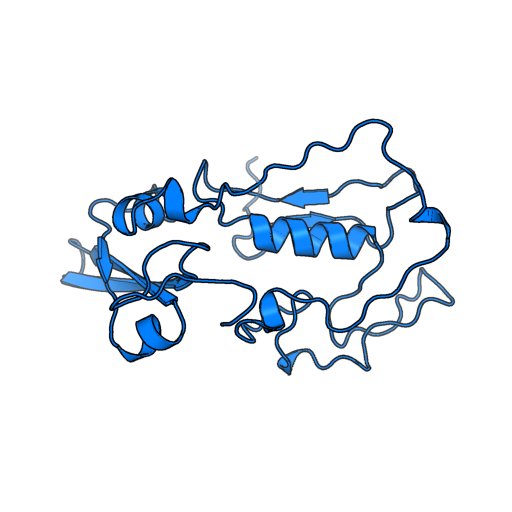72.75 157 PHE A O 1
ATOM 1210 N N . GLY A 1 158 ? -0.123 -4.087 30.882 1.00 76.81 158 GLY A N 1
ATOM 1211 C CA . GLY A 1 158 ? -0.846 -2.833 31.109 1.00 76.81 158 GLY A CA 1
ATOM 1212 C C . GLY A 1 158 ? -0.493 -1.736 30.098 1.00 76.81 158 GLY A C 1
ATOM 1213 O O . GLY A 1 158 ? -0.716 -0.558 30.366 1.00 76.81 158 GLY A O 1
ATOM 1214 N N . THR A 1 159 ? 0.093 -2.099 28.953 1.00 84.94 159 THR A N 1
ATOM 1215 C CA . THR A 1 159 ? 0.560 -1.155 27.934 1.00 84.94 159 THR A CA 1
ATOM 1216 C C . THR A 1 159 ? -0.401 -1.096 26.754 1.00 84.94 159 THR A C 1
ATOM 1218 O O . THR A 1 159 ? -0.897 -2.114 26.272 1.00 84.94 159 THR A O 1
ATOM 1221 N N . LYS A 1 160 ? -0.645 0.121 26.264 1.00 89.75 160 LYS A N 1
ATOM 1222 C CA . LYS A 1 160 ? -1.395 0.363 25.032 1.00 89.75 160 LYS A CA 1
ATOM 1223 C C . LYS A 1 160 ? -0.447 0.306 23.839 1.00 89.75 160 LYS A C 1
ATOM 1225 O O . LYS A 1 160 ? 0.488 1.105 23.757 1.00 89.75 160 LYS A O 1
ATOM 1230 N N . THR A 1 161 ? -0.726 -0.578 22.888 1.00 91.19 161 THR A N 1
ATOM 1231 C CA . THR A 1 161 ? 0.024 -0.685 21.631 1.00 91.19 161 THR A CA 1
ATOM 1232 C C . THR A 1 161 ? -0.865 -0.255 20.476 1.00 91.19 161 THR A C 1
ATOM 1234 O O . THR A 1 161 ? -2.045 -0.590 20.437 1.00 91.19 161 THR A O 1
ATOM 1237 N N . CYS A 1 162 ? -0.306 0.511 19.540 1.00 92.94 162 CYS A N 1
ATOM 1238 C CA . CYS A 1 162 ? -1.035 1.040 18.395 1.00 92.94 162 CYS A CA 1
ATOM 1239 C C . CYS A 1 162 ? -0.216 0.916 17.113 1.00 92.94 162 CYS A C 1
ATOM 1241 O O . CYS A 1 162 ? 0.968 1.250 17.107 1.00 92.94 162 CYS A O 1
ATOM 1243 N N . TYR A 1 163 ? -0.888 0.556 16.026 1.00 92.06 163 TYR A N 1
ATOM 1244 C CA . TYR A 1 163 ? -0.335 0.514 14.677 1.00 92.06 163 TYR A CA 1
ATOM 1245 C C . TYR A 1 163 ? -0.987 1.607 13.838 1.00 92.06 163 TYR A C 1
ATOM 1247 O O . TYR A 1 163 ? -2.213 1.672 13.787 1.00 92.06 163 TYR A O 1
ATOM 1255 N N . THR A 1 164 ? -0.192 2.480 13.220 1.00 92.12 164 THR A N 1
ATOM 1256 C CA . THR A 1 164 ? -0.712 3.472 12.267 1.00 92.12 164 THR A CA 1
ATOM 1257 C C . THR A 1 164 ? -0.992 2.781 10.938 1.00 92.12 164 THR A C 1
ATOM 1259 O O . THR A 1 164 ? -0.142 2.038 10.458 1.00 92.12 164 THR A O 1
ATOM 1262 N N . VAL A 1 165 ? -2.167 3.028 10.367 1.00 89.75 165 VAL A N 1
ATOM 1263 C CA . VAL A 1 165 ? -2.639 2.427 9.115 1.00 89.75 165 VAL A CA 1
ATOM 1264 C C . VAL A 1 165 ? -3.271 3.494 8.225 1.00 89.75 165 VAL A C 1
ATOM 1266 O O . VAL A 1 165 ? -3.800 4.496 8.727 1.00 89.75 165 VAL A O 1
ATOM 1269 N N . ASP A 1 166 ? -3.235 3.264 6.917 1.00 88.81 166 ASP A N 1
ATOM 1270 C CA . ASP A 1 166 ? -4.009 4.036 5.948 1.00 88.81 166 ASP A CA 1
ATOM 1271 C C . ASP A 1 166 ? -5.494 3.711 6.065 1.00 88.81 166 ASP A C 1
ATOM 1273 O O . ASP A 1 166 ? -5.878 2.555 6.273 1.00 88.81 166 ASP A O 1
ATOM 1277 N N . ILE A 1 167 ? -6.326 4.747 5.963 1.00 90.19 167 ILE A N 1
ATOM 1278 C CA . ILE A 1 167 ? -7.775 4.592 5.891 1.00 90.19 167 ILE A CA 1
ATOM 1279 C C . ILE A 1 167 ? -8.128 4.212 4.444 1.00 90.19 167 ILE A C 1
ATOM 1281 O O . ILE A 1 167 ? -7.718 4.932 3.534 1.00 90.19 167 ILE A O 1
ATOM 1285 N N . PRO A 1 168 ? -8.881 3.122 4.213 1.00 91.00 168 PRO A N 1
ATOM 1286 C CA . PRO A 1 168 ? -9.276 2.720 2.868 1.00 91.00 168 PRO A CA 1
ATOM 1287 C C . PRO A 1 168 ? -10.121 3.782 2.159 1.00 91.00 168 PRO A C 1
ATOM 1289 O O . PRO A 1 168 ? -10.916 4.473 2.802 1.00 91.00 168 PRO A O 1
ATOM 1292 N N . ASP A 1 169 ? -10.000 3.862 0.834 1.00 89.81 169 ASP A N 1
ATOM 1293 C CA . ASP A 1 169 ? -10.752 4.817 0.014 1.00 89.81 169 ASP A CA 1
ATOM 1294 C C . ASP A 1 169 ? -12.255 4.779 0.322 1.00 89.81 169 ASP A C 1
ATOM 1296 O O . ASP A 1 169 ? -12.841 3.714 0.527 1.00 89.81 169 ASP A O 1
ATOM 1300 N N . TYR A 1 170 ? -12.864 5.965 0.375 1.00 91.56 170 TYR A N 1
ATOM 1301 C CA . TYR A 1 170 ? -14.254 6.236 0.763 1.00 91.56 170 TYR A CA 1
ATOM 1302 C C . TYR A 1 170 ? -14.631 5.992 2.232 1.00 91.56 170 TYR A C 1
ATOM 1304 O O . TYR A 1 170 ? -15.739 6.357 2.631 1.00 91.56 170 TYR A O 1
ATOM 1312 N N . MET A 1 171 ? -13.731 5.486 3.079 1.00 91.88 171 MET A N 1
ATOM 1313 C CA . MET A 1 171 ? -13.976 5.450 4.524 1.00 91.88 171 MET A CA 1
ATOM 1314 C C . MET A 1 171 ? -13.833 6.862 5.112 1.00 91.88 171 MET A C 1
ATOM 1316 O O . MET A 1 171 ? -12.967 7.644 4.713 1.00 91.88 171 MET A O 1
ATOM 1320 N N . SER A 1 172 ? -14.696 7.203 6.071 1.00 89.50 172 SER A N 1
ATOM 1321 C CA . SER A 1 172 ? -14.679 8.514 6.728 1.00 89.50 172 SER A CA 1
ATOM 1322 C C . SER A 1 172 ? -13.350 8.760 7.446 1.00 89.50 172 SER A C 1
ATOM 1324 O O . SER A 1 172 ? -12.948 7.980 8.309 1.00 89.50 172 SER A O 1
ATOM 1326 N N . CYS A 1 173 ? -12.691 9.877 7.132 1.00 87.31 173 CYS A N 1
ATOM 1327 C CA . CYS A 1 173 ? -11.501 10.350 7.838 1.00 87.31 173 CYS A CA 1
ATOM 1328 C C . CYS A 1 173 ? -11.751 11.636 8.639 1.00 87.31 173 CYS A C 1
ATOM 1330 O O . CYS A 1 173 ? -10.794 12.250 9.102 1.00 87.31 173 CYS A O 1
ATOM 1332 N N . GLY A 1 174 ? -13.002 12.065 8.846 1.00 81.56 174 GLY A N 1
ATOM 1333 C CA . GLY A 1 174 ? -13.346 13.235 9.666 1.00 81.56 174 GLY A CA 1
ATOM 1334 C C . GLY A 1 174 ? -14.643 13.923 9.230 1.00 81.56 174 GLY A C 1
ATOM 1335 O O . GLY A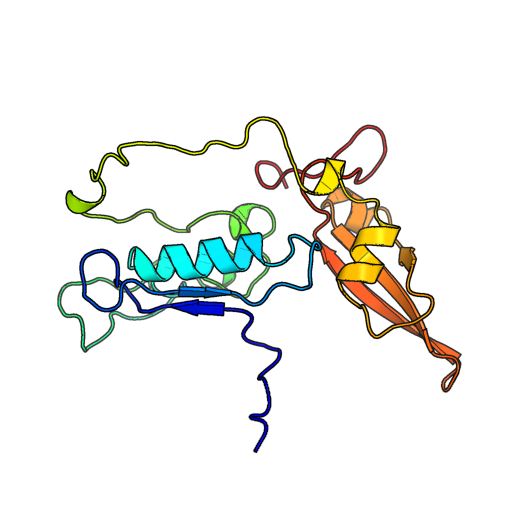 1 174 ? -15.428 13.359 8.475 1.00 81.56 174 GLY A O 1
ATOM 1336 N N . TYR A 1 175 ? -14.882 15.154 9.702 1.00 76.12 175 TYR A N 1
ATOM 1337 C CA . TYR A 1 175 ? -16.114 15.892 9.389 1.00 76.12 175 TYR A CA 1
ATOM 1338 C C . TYR A 1 175 ? -16.270 16.100 7.875 1.00 76.12 175 TYR A C 1
ATOM 1340 O O . TYR A 1 175 ? -15.495 16.843 7.277 1.00 76.12 175 TYR A O 1
ATOM 1348 N N . GLN A 1 176 ? -17.256 15.416 7.282 1.00 76.19 176 GLN A N 1
ATOM 1349 C CA . GLN A 1 176 ? -17.600 15.456 5.852 1.00 76.19 176 GLN A CA 1
ATOM 1350 C C . GLN A 1 176 ? -16.431 15.151 4.895 1.00 76.19 176 GLN A C 1
ATOM 1352 O O . GLN A 1 176 ? -16.420 15.623 3.761 1.00 76.19 176 GLN A O 1
ATOM 1357 N N . ARG A 1 177 ? -15.443 14.361 5.336 1.00 81.88 177 ARG A N 1
ATOM 1358 C CA . ARG A 1 177 ? -14.312 13.935 4.502 1.00 81.88 177 ARG A CA 1
ATOM 1359 C C . ARG A 1 177 ? -14.195 12.422 4.487 1.00 81.88 177 ARG A C 1
ATOM 1361 O O . ARG A 1 177 ? -14.228 11.792 5.545 1.00 81.88 177 ARG A O 1
ATOM 1368 N N . SER A 1 178 ? -13.966 11.881 3.301 1.00 84.88 178 SER A N 1
ATOM 1369 C CA . SER A 1 178 ? -13.617 10.481 3.091 1.00 84.88 178 SER A CA 1
ATOM 1370 C C . SER A 1 178 ? -12.221 10.373 2.494 1.00 84.88 178 SER A C 1
ATOM 1372 O O . SER A 1 178 ? -11.756 11.302 1.832 1.00 84.88 178 SER A O 1
ATOM 1374 N N . ALA A 1 179 ? -11.546 9.258 2.759 1.00 83.62 179 ALA A N 1
ATOM 1375 C CA . ALA A 1 179 ? -10.233 8.986 2.197 1.00 83.62 179 ALA A CA 1
ATOM 1376 C C . ALA A 1 179 ? -10.307 8.862 0.667 1.00 83.62 179 ALA A C 1
ATOM 1378 O O . ALA A 1 179 ? -11.274 8.316 0.130 1.00 83.62 179 ALA A O 1
ATOM 1379 N N . SER A 1 180 ? -9.286 9.381 -0.011 1.00 81.56 180 SER A N 1
ATOM 1380 C CA . SER A 1 180 ? -9.072 9.186 -1.442 1.00 81.56 180 SER A CA 1
ATOM 1381 C C . SER A 1 180 ? -7.577 9.145 -1.732 1.00 81.56 180 SER A C 1
ATOM 1383 O O . SER A 1 180 ? -6.850 10.108 -1.466 1.00 81.56 180 SER A O 1
ATOM 1385 N N . SER A 1 181 ? -7.144 8.036 -2.321 1.00 69.88 181 SER A N 1
ATOM 1386 C CA . SER A 1 181 ? -5.806 7.796 -2.856 1.00 69.88 181 SER A CA 1
ATOM 1387 C C . SER A 1 181 ? -5.389 8.821 -3.921 1.00 69.88 181 SER A C 1
ATOM 1389 O O . SER A 1 181 ? -4.195 9.020 -4.158 1.00 69.88 181 SER A O 1
ATOM 1391 N N . GLU A 1 182 ? -6.342 9.544 -4.516 1.00 63.38 182 GLU A N 1
ATOM 1392 C CA . GLU A 1 182 ? -6.076 10.575 -5.519 1.00 63.38 182 GLU A CA 1
ATOM 1393 C C . GLU A 1 182 ? -5.703 11.939 -4.918 1.00 63.38 182 GLU A C 1
ATOM 1395 O O . GLU A 1 182 ? -5.001 12.713 -5.577 1.00 63.38 182 GLU A O 1
ATOM 1400 N N . THR A 1 183 ? -6.134 12.245 -3.688 1.00 54.06 183 THR A N 1
ATOM 1401 C CA . THR A 1 183 ? -6.073 13.608 -3.115 1.00 54.06 183 THR A CA 1
ATOM 1402 C C . THR A 1 183 ? -5.363 13.724 -1.756 1.00 54.06 183 THR A C 1
ATOM 1404 O O . THR A 1 183 ? -5.410 14.800 -1.160 1.00 54.06 183 THR A O 1
ATOM 1407 N N . ALA A 1 184 ? -4.751 12.645 -1.251 1.00 49.38 184 ALA A N 1
ATOM 1408 C CA . ALA A 1 184 ? -4.173 12.554 0.103 1.00 49.38 184 ALA A CA 1
ATOM 1409 C C . ALA A 1 184 ? -2.822 13.269 0.334 1.00 49.38 184 ALA A C 1
ATOM 1411 O O . ALA A 1 184 ? -1.870 13.095 -0.461 1.00 49.38 184 ALA A O 1
#

Radius of gyration: 18.8 Å; chains: 1; bounding box: 41×44×59 Å

Secondary structure (DSSP, 8-state):
------TT--EEE-TT-TTSTT--EEE---TT--TTHHHHHHHHHHHHTPPPTTPPPPTTSTT---STTS-GGG--TTSSS--GGGGGS-SS----GGG----SS-----S--HHHH--HHHHHHHH-TT-TT-EEE--HHHHTTTEEEEEEEETTTTEEEEEEEEPPTTSEEETTEE--TTT-

pLDDT: mean 83.87, std 13.49, range [28.48, 96.31]